Protein AF-A0A2G5VN26-F1 (afdb_monomer_lite)

Foldseek 3Di:
DAQADPVVVCCVVPPVVVVVDDDDGDHQLPDLACLVVPPQDAQEAEEECQGPPQRRHHLPVRHVVSCVVNVHHYDYHYPLCVQQPPDDDDDDDDPVRVPVVVVVCVVVVVDDDPVSVVSRVVSVVCSVVCFVVLLVVQVVVQVVLCPDPQWDDKAWLCDPPHSVVVSCVVVDVTTGSDIDTDRPDPVSVCVVPVPDD

Secondary structure (DSSP, 8-state):
---S-HHHHHIIIIIGGGGT-------TTT-S-HHHH--S--SEEEEESS-TTT-----HHHHHHHHHHHT-EEEEE-GGGGGSTT------SSHHHHHHHHHHHHHH--PPPHHHHHHHHHHHTTHHHHHHHHHHHHHHHHHHHHT-TT--EEE-TTSTTSTTHHHHHHH-SS--S--EEE-SSHHHHHHHHTT--

InterPro domains:
  IPR000277 Cys/Met metabolism, pyridoxal phosphate-dependent enzyme [PF01053] (2-74)
  IPR000277 Cys/Met metabolism, pyridoxal phosphate-dependent enzyme [PF01053] (89-197)
  IPR000277 Cys/Met metabolism, pyridoxal phosphate-dependent enzyme [PTHR11808] (89-197)
  IPR015421 Pyridoxal phosphate-dependent transferase, major domain [G3DSA:3.40.640.10] (1-126)
  IPR015422 Pyridoxal phosphate-dependent transferase, small domain [G3DSA:3.90.1150.10] (127-197)
  IPR015424 Pyridoxal phosphate-dependent transferase [SSF53383] (1-191)

pLDDT: mean 85.57, std 11.42, range [47.97, 97.12]

Radius of gyration: 18.91 Å; chains: 1; bounding box: 47×33×51 Å

Sequence (197 aa):
MSPIYSGTSSFINETLKRFGVEVTFVDVEKEKNFAEAVETEYQDIYFETIANPTMAVPDVLGTLKVAEKHKILTSSLSALTLILVFIVVVTVANYENWKRPKLQQLTTGSSLSPYDAALLTRGLKTLALRMKQLSENALEIAKFLESHLKVTCVYYPGLESHPQHKYAKEAMNKSSGMIVFEVGSAENAIKLVEPLK

Structure (mmCIF, N/CA/C/O backbone):
data_AF-A0A2G5VN26-F1
#
_entry.id   AF-A0A2G5VN26-F1
#
loop_
_atom_site.group_PDB
_atom_site.id
_atom_site.type_symbol
_atom_site.label_atom_id
_atom_site.label_alt_id
_atom_site.label_comp_id
_atom_site.label_asym_id
_atom_site.label_entity_id
_atom_site.label_seq_id
_atom_site.pdbx_PDB_ins_code
_atom_site.Cartn_x
_atom_site.Cartn_y
_atom_site.Cartn_z
_atom_site.occupancy
_atom_site.B_iso_or_equiv
_atom_site.auth_seq_id
_atom_site.auth_comp_id
_atom_site.auth_asym_id
_atom_site.auth_atom_id
_atom_site.pdbx_PDB_model_num
ATOM 1 N N . MET A 1 1 ? -12.269 8.777 -8.444 1.00 47.97 1 MET A N 1
ATOM 2 C CA . MET A 1 1 ? -10.879 9.209 -8.182 1.00 47.97 1 MET A CA 1
ATOM 3 C C . MET A 1 1 ? -10.101 7.932 -7.963 1.00 47.97 1 MET A C 1
ATOM 5 O O . MET A 1 1 ? -10.528 7.170 -7.109 1.00 47.97 1 MET A O 1
ATOM 9 N N . SER A 1 2 ? -9.082 7.629 -8.772 1.00 64.25 2 SER A N 1
ATOM 10 C CA . SER A 1 2 ? -8.374 6.354 -8.610 1.00 64.25 2 SER A CA 1
ATOM 11 C C . SER A 1 2 ? -7.651 6.315 -7.265 1.00 64.25 2 SER A C 1
ATOM 13 O O . SER A 1 2 ? -7.049 7.323 -6.877 1.00 64.25 2 SER A O 1
ATOM 15 N N . PRO A 1 3 ? -7.713 5.182 -6.554 1.00 70.62 3 PRO A N 1
ATOM 16 C CA . PRO A 1 3 ? -7.210 5.068 -5.197 1.00 70.62 3 PRO A CA 1
ATOM 17 C C . PRO A 1 3 ? -5.689 4.854 -5.229 1.00 70.62 3 PRO A C 1
ATOM 19 O O . PRO A 1 3 ? -5.190 3.740 -5.119 1.00 70.62 3 PRO A O 1
ATOM 22 N N . ILE A 1 4 ? -4.950 5.943 -5.445 1.00 81.12 4 ILE A N 1
ATOM 23 C CA . ILE A 1 4 ? -3.488 5.995 -5.342 1.00 81.12 4 ILE A CA 1
ATOM 24 C C . ILE A 1 4 ? -3.074 7.144 -4.422 1.00 81.12 4 ILE A C 1
ATOM 26 O O . ILE A 1 4 ? -3.796 8.134 -4.275 1.00 81.12 4 ILE A O 1
ATOM 30 N N . TYR A 1 5 ? -1.887 7.035 -3.840 1.00 83.12 5 TYR A N 1
ATOM 31 C CA . TYR A 1 5 ? -1.293 8.019 -2.955 1.00 83.12 5 TYR A CA 1
ATOM 32 C C . TYR A 1 5 ? -1.310 9.409 -3.591 1.00 83.12 5 TYR A C 1
ATOM 34 O O . TYR A 1 5 ? -0.938 9.596 -4.754 1.00 83.12 5 TYR A O 1
ATOM 42 N N . SER A 1 6 ? -1.715 10.406 -2.805 1.00 82.75 6 SER A N 1
ATOM 43 C CA . SER A 1 6 ? -1.906 11.780 -3.278 1.00 82.75 6 SER A CA 1
ATOM 44 C C . SER A 1 6 ? -0.648 12.356 -3.927 1.00 82.75 6 SER A C 1
ATOM 46 O O . SER A 1 6 ? -0.740 12.968 -4.987 1.00 82.75 6 SER A O 1
ATOM 48 N N . GLY A 1 7 ? 0.534 12.091 -3.361 1.00 85.38 7 GLY A N 1
ATOM 49 C CA . GLY A 1 7 ? 1.805 12.515 -3.951 1.00 85.38 7 GLY A CA 1
ATOM 50 C C . GLY A 1 7 ? 2.071 11.883 -5.321 1.00 85.38 7 GLY A C 1
ATOM 51 O O . GLY A 1 7 ? 2.559 12.562 -6.223 1.00 85.38 7 GLY A O 1
ATOM 52 N N . THR A 1 8 ? 1.689 10.617 -5.513 1.00 88.19 8 THR A N 1
ATOM 53 C CA . THR A 1 8 ? 1.786 9.940 -6.813 1.00 88.19 8 THR A CA 1
ATOM 54 C C . THR A 1 8 ? 0.792 10.537 -7.806 1.00 88.19 8 THR A C 1
ATOM 56 O O . THR A 1 8 ? 1.153 10.818 -8.948 1.00 88.19 8 THR A O 1
ATOM 59 N N . SER A 1 9 ? -0.442 10.799 -7.367 1.00 87.56 9 SER A N 1
ATOM 60 C CA . SER A 1 9 ? -1.467 11.445 -8.192 1.00 87.56 9 SER A CA 1
ATOM 61 C C . SER A 1 9 ? -1.040 12.841 -8.659 1.00 87.56 9 SER A C 1
ATOM 63 O O . SER A 1 9 ? -1.160 13.145 -9.847 1.00 87.56 9 SER A O 1
ATOM 65 N N . SER A 1 10 ? -0.477 13.668 -7.771 1.00 89.81 10 SER A N 1
ATOM 66 C CA . SER A 1 10 ? 0.086 14.977 -8.133 1.00 89.81 10 SER A CA 1
ATOM 67 C C . SER A 1 10 ? 1.263 14.844 -9.096 1.00 89.81 10 SER A C 1
ATOM 69 O O . SER A 1 10 ? 1.312 15.544 -10.103 1.00 89.81 10 SER A O 1
ATOM 71 N N . PHE A 1 11 ? 2.188 13.909 -8.859 1.00 90.44 11 PHE A N 1
ATOM 72 C CA . PHE A 1 11 ? 3.308 13.681 -9.775 1.00 90.44 11 PHE A CA 1
ATOM 73 C C . PHE A 1 11 ? 2.829 13.319 -11.191 1.00 90.44 11 PHE A C 1
ATOM 75 O O . PHE A 1 11 ? 3.282 13.913 -12.172 1.00 90.44 11 PHE A O 1
ATOM 82 N N . ILE A 1 12 ? 1.862 12.408 -11.298 1.00 90.50 12 ILE A N 1
ATOM 83 C CA . ILE A 1 12 ? 1.260 12.001 -12.571 1.00 90.50 12 ILE A CA 1
ATOM 84 C C . ILE A 1 12 ? 0.554 13.181 -13.251 1.00 90.50 12 ILE A C 1
ATOM 86 O O . ILE A 1 12 ? 0.802 13.473 -14.421 1.00 90.50 12 ILE A O 1
ATOM 90 N N . ASN A 1 13 ? -0.321 13.877 -12.526 1.00 88.62 13 ASN A N 1
ATOM 91 C CA . ASN A 1 13 ? -1.179 14.898 -13.117 1.00 88.62 13 ASN A CA 1
ATOM 92 C C . ASN A 1 13 ? -0.461 16.212 -13.417 1.00 88.62 13 ASN A C 1
ATOM 94 O O . ASN A 1 13 ? -0.877 16.924 -14.328 1.00 88.62 13 ASN A O 1
ATOM 98 N N . GLU A 1 14 ? 0.591 16.544 -12.674 1.00 90.00 14 GLU A N 1
ATOM 99 C CA . GLU A 1 14 ? 1.246 17.847 -12.771 1.00 90.00 14 GLU A CA 1
ATOM 100 C C . GLU A 1 14 ? 2.627 17.764 -13.412 1.00 90.00 14 GLU A C 1
ATOM 102 O O . GLU A 1 14 ? 2.999 18.674 -14.152 1.00 90.00 14 GLU A O 1
ATOM 107 N N . THR A 1 15 ? 3.392 16.700 -13.137 1.00 91.88 15 THR A N 1
ATOM 108 C CA . THR A 1 15 ? 4.769 16.560 -13.632 1.00 91.88 15 THR A CA 1
ATOM 109 C C . THR A 1 15 ? 4.810 15.762 -14.924 1.00 91.88 15 THR A C 1
ATOM 111 O O . THR A 1 15 ? 5.280 16.284 -15.931 1.00 91.88 15 THR A O 1
ATOM 114 N N . LEU A 1 16 ? 4.290 14.530 -14.938 1.00 91.38 16 LEU A N 1
ATOM 115 C CA . LEU A 1 16 ? 4.402 13.645 -16.106 1.00 91.38 16 LEU A CA 1
ATOM 116 C C . LEU A 1 16 ? 3.711 14.212 -17.354 1.00 91.38 16 LEU A C 1
ATOM 118 O O . LEU A 1 16 ? 4.273 14.138 -18.446 1.00 91.38 16 LEU A O 1
ATOM 122 N N . LYS A 1 17 ? 2.569 14.893 -17.192 1.00 89.50 17 LYS A N 1
ATOM 123 C CA . LYS A 1 17 ? 1.897 15.587 -18.306 1.00 89.50 17 LYS A CA 1
ATOM 124 C C . LYS A 1 17 ? 2.779 16.637 -18.991 1.00 89.50 17 LYS A C 1
ATOM 126 O O . LYS A 1 17 ? 2.683 16.811 -20.200 1.00 89.50 17 LYS A O 1
ATOM 131 N N . ARG A 1 18 ? 3.683 17.307 -18.261 1.00 92.81 18 ARG A N 1
ATOM 132 C CA . ARG A 1 18 ? 4.629 18.286 -18.846 1.00 92.81 18 ARG A CA 1
ATOM 133 C C . ARG A 1 18 ? 5.679 17.628 -19.738 1.00 92.81 18 ARG A C 1
ATOM 135 O O . ARG A 1 18 ? 6.249 18.299 -20.589 1.00 92.81 18 ARG A O 1
ATOM 142 N N . PHE A 1 19 ? 5.921 16.334 -19.546 1.00 92.00 19 PHE A N 1
ATOM 143 C CA . PHE A 1 19 ? 6.812 15.524 -20.372 1.00 92.00 19 PHE A CA 1
ATOM 144 C C . PHE A 1 19 ? 6.069 14.787 -21.498 1.00 92.00 19 PHE A C 1
ATOM 146 O O . PHE A 1 19 ? 6.666 13.944 -22.160 1.00 92.00 19 PHE A O 1
ATOM 153 N N . GLY A 1 20 ? 4.786 15.096 -21.728 1.00 91.38 20 GLY A N 1
ATOM 154 C CA . GLY A 1 20 ? 3.984 14.474 -22.784 1.00 91.38 20 GLY A CA 1
ATOM 155 C C . GLY A 1 20 ? 3.536 13.045 -22.471 1.00 91.38 20 GLY A C 1
ATOM 156 O O . GLY A 1 20 ? 3.194 12.309 -23.388 1.00 91.38 20 GLY A O 1
ATOM 157 N N . VAL A 1 21 ? 3.554 12.635 -21.198 1.00 90.94 21 VAL A N 1
ATOM 158 C CA . VAL A 1 21 ? 3.052 11.319 -20.785 1.00 90.94 21 VAL A CA 1
ATOM 159 C C . VAL A 1 21 ? 1.537 11.385 -20.622 1.00 90.94 21 VAL A C 1
ATOM 161 O O . VAL A 1 21 ? 1.022 12.137 -19.788 1.00 90.94 21 VAL A O 1
ATOM 164 N N . GLU A 1 22 ? 0.832 10.575 -21.404 1.00 88.75 22 GLU A N 1
ATOM 165 C CA . GLU A 1 22 ? -0.611 10.378 -21.287 1.00 88.75 22 GLU A CA 1
ATOM 166 C C . GLU A 1 22 ? -0.916 9.300 -20.246 1.00 88.75 22 GLU A C 1
ATOM 168 O O . GLU A 1 22 ? -0.248 8.268 -20.185 1.00 88.75 22 GLU A O 1
ATOM 173 N N . VAL A 1 23 ? -1.907 9.557 -19.390 1.00 87.25 23 VAL A N 1
ATOM 174 C CA . VAL A 1 23 ? -2.272 8.646 -18.302 1.00 87.25 23 VAL A CA 1
ATOM 175 C C . VAL A 1 23 ? -3.780 8.509 -18.214 1.00 87.25 23 VAL A C 1
ATOM 177 O O . VAL A 1 23 ? -4.499 9.502 -18.084 1.00 87.25 23 VAL A O 1
ATOM 180 N N . THR A 1 24 ? -4.227 7.258 -18.205 1.00 85.12 24 THR A N 1
ATOM 181 C CA . THR A 1 24 ? -5.616 6.869 -17.978 1.00 85.12 24 THR A CA 1
ATOM 182 C C . THR A 1 24 ? -5.755 6.313 -16.568 1.00 85.12 24 THR A C 1
ATOM 184 O O . THR A 1 24 ? -4.999 5.440 -16.145 1.00 85.12 24 THR A O 1
ATOM 187 N N . PHE A 1 25 ? -6.728 6.835 -15.828 1.00 84.56 25 PHE A N 1
ATOM 188 C CA . PHE A 1 25 ? -7.045 6.393 -14.476 1.00 84.56 25 PHE A CA 1
ATOM 189 C C . PHE A 1 25 ? -8.176 5.364 -14.518 1.00 84.56 25 PHE A C 1
ATOM 191 O O . PHE A 1 25 ? -9.257 5.667 -15.013 1.00 84.56 25 PHE A O 1
ATOM 198 N N . VAL A 1 26 ? -7.918 4.174 -13.975 1.00 79.75 26 VAL A N 1
ATOM 199 C CA . VAL A 1 26 ? -8.871 3.054 -13.881 1.00 79.75 26 VAL A CA 1
ATOM 200 C C . VAL A 1 26 ? -9.385 2.969 -12.442 1.00 79.75 26 VAL A C 1
ATOM 202 O O . VAL A 1 26 ? -8.605 3.093 -11.487 1.00 79.75 26 VAL A O 1
ATOM 205 N N . ASP A 1 27 ? -10.699 2.809 -12.269 1.00 77.00 27 ASP A N 1
ATOM 206 C CA . ASP A 1 27 ? -11.325 2.635 -10.954 1.00 77.00 27 ASP A CA 1
ATOM 207 C C . ASP A 1 27 ? -11.355 1.148 -10.568 1.00 77.00 27 ASP A C 1
ATOM 209 O O . ASP A 1 27 ? -12.240 0.387 -10.963 1.00 77.00 27 ASP A O 1
ATOM 213 N N . VAL A 1 28 ? -10.382 0.738 -9.754 1.00 72.25 28 VAL A N 1
ATOM 214 C CA . VAL A 1 28 ? -10.204 -0.656 -9.312 1.00 72.25 28 VAL A CA 1
ATOM 215 C C . VAL A 1 28 ? -11.312 -1.157 -8.375 1.00 72.25 28 VAL A C 1
ATOM 217 O O . VAL A 1 28 ? -11.367 -2.348 -8.074 1.00 72.25 28 VAL A O 1
ATOM 220 N N . GLU A 1 29 ? -12.186 -0.273 -7.882 1.00 69.44 29 GLU A N 1
ATOM 221 C CA . GLU A 1 29 ? -13.340 -0.659 -7.062 1.00 69.44 29 GLU A CA 1
ATOM 222 C C . GLU A 1 29 ? -14.550 -1.062 -7.914 1.00 69.44 29 GLU A C 1
ATOM 224 O O . GLU A 1 29 ? -15.409 -1.811 -7.447 1.00 69.44 29 GLU A O 1
ATOM 229 N N . LYS A 1 30 ? -14.618 -0.596 -9.167 1.00 65.94 30 LYS A N 1
ATOM 230 C CA . LYS A 1 30 ? -15.778 -0.777 -10.056 1.00 65.94 30 LYS A CA 1
ATOM 231 C C . LYS A 1 30 ? -15.478 -1.629 -11.277 1.00 65.94 30 LYS A C 1
ATOM 233 O O . LYS A 1 30 ? -16.357 -2.349 -11.750 1.00 65.94 30 LYS A O 1
ATOM 238 N N . GLU A 1 31 ? -14.265 -1.541 -11.799 1.00 59.50 31 GLU A N 1
ATOM 239 C CA . GLU A 1 31 ? -13.882 -2.211 -13.033 1.00 59.50 31 GLU A CA 1
ATOM 240 C C . GLU A 1 31 ? -13.344 -3.605 -12.713 1.00 59.50 31 GLU A C 1
ATOM 242 O O . GLU A 1 31 ? -12.420 -3.783 -11.919 1.00 59.50 31 GLU A O 1
ATOM 247 N N . LYS A 1 32 ? -13.962 -4.629 -13.315 1.00 54.88 32 LYS A N 1
ATOM 248 C CA . LYS A 1 32 ? -13.662 -6.036 -13.022 1.00 54.88 32 LYS A CA 1
ATOM 249 C C . LYS A 1 32 ? -12.248 -6.448 -13.415 1.00 54.88 32 LYS A C 1
ATOM 251 O O . LYS A 1 32 ? -11.834 -7.512 -12.966 1.00 54.88 32 LYS A O 1
ATOM 256 N N . ASN A 1 33 ? -11.535 -5.665 -14.229 1.00 56.56 33 ASN A N 1
ATOM 257 C CA . ASN A 1 33 ? -10.127 -5.884 -14.529 1.00 56.56 33 ASN A CA 1
ATOM 258 C C . ASN A 1 33 ? -9.505 -4.730 -15.328 1.00 56.56 33 ASN A C 1
ATOM 260 O O . ASN A 1 33 ? -10.098 -4.252 -16.290 1.00 56.56 33 ASN A O 1
ATOM 264 N N . PHE A 1 34 ? -8.233 -4.418 -15.049 1.00 60.47 34 PHE A N 1
ATOM 265 C CA . PHE A 1 34 ? -7.377 -3.631 -15.953 1.00 60.47 34 PHE A CA 1
ATOM 266 C C . PHE A 1 34 ? -7.307 -4.242 -17.368 1.00 60.47 34 PHE A C 1
ATOM 268 O O . PHE A 1 34 ? -7.046 -3.531 -18.327 1.00 60.47 34 PHE A O 1
ATOM 275 N N . ALA A 1 35 ? -7.575 -5.547 -17.513 1.00 56.81 35 ALA A N 1
ATOM 276 C CA . ALA A 1 35 ? -7.633 -6.266 -18.790 1.00 56.81 35 ALA A CA 1
ATOM 277 C C . ALA A 1 35 ? -8.515 -5.608 -19.858 1.00 56.81 35 ALA A C 1
ATOM 279 O O . ALA A 1 35 ? -8.174 -5.679 -21.032 1.00 56.81 35 ALA A O 1
ATOM 280 N N . GLU A 1 36 ? -9.644 -5.022 -19.452 1.00 58.69 36 GLU A N 1
ATOM 281 C CA . GLU A 1 36 ? -10.598 -4.383 -20.366 1.00 58.69 36 GLU A CA 1
ATOM 282 C C . GLU A 1 36 ? -10.178 -2.946 -20.700 1.00 58.69 36 GLU A C 1
ATOM 284 O O . GLU A 1 36 ? -10.424 -2.478 -21.804 1.00 58.69 36 GLU A O 1
ATOM 289 N N . ALA A 1 37 ? -9.485 -2.268 -19.777 1.00 59.81 37 ALA A N 1
ATOM 290 C CA . ALA A 1 37 ? -8.939 -0.930 -19.998 1.00 59.81 37 ALA A CA 1
ATOM 291 C C . ALA A 1 37 ? -7.655 -0.942 -20.848 1.00 59.81 37 ALA A C 1
ATOM 293 O O . ALA A 1 37 ? -7.340 0.044 -21.510 1.00 59.81 37 ALA A O 1
ATOM 294 N N . VAL A 1 38 ? -6.899 -2.045 -20.830 1.00 60.69 38 VAL A N 1
ATOM 295 C CA . VAL A 1 38 ? -5.634 -2.215 -21.560 1.00 60.69 38 VAL A CA 1
ATOM 296 C C . VAL A 1 38 ? -5.920 -2.663 -22.998 1.00 60.69 38 VAL A C 1
ATOM 298 O O . VAL A 1 38 ? -5.563 -3.757 -23.435 1.00 60.69 38 VAL A O 1
ATOM 301 N N . GLU A 1 39 ? -6.558 -1.797 -23.779 1.00 55.56 39 GLU A N 1
ATOM 302 C CA . GLU A 1 39 ? -6.567 -1.932 -25.235 1.00 55.56 39 GLU A CA 1
ATOM 303 C C . GLU A 1 39 ? -5.196 -1.500 -25.788 1.00 55.56 39 GLU A C 1
ATOM 305 O O . GLU A 1 39 ? -4.981 -0.364 -26.177 1.00 55.56 39 GLU A O 1
ATOM 310 N N . THR A 1 40 ? -4.228 -2.423 -25.768 1.00 57.47 40 THR A N 1
ATOM 311 C CA . THR A 1 40 ? -3.026 -2.522 -26.638 1.00 57.47 40 THR A CA 1
ATOM 312 C C . THR A 1 40 ? -2.031 -1.353 -26.810 1.00 57.47 40 THR A C 1
ATOM 314 O O . THR A 1 40 ? -0.973 -1.600 -27.387 1.00 57.47 40 THR A O 1
ATOM 317 N N . GLU A 1 41 ? -2.270 -0.143 -26.301 1.00 71.44 41 GLU A N 1
ATOM 318 C CA . GLU A 1 41 ? -1.400 1.028 -26.548 1.00 71.44 41 GLU A CA 1
ATOM 319 C C . GLU A 1 41 ? -0.560 1.473 -25.335 1.00 71.44 41 GLU A C 1
ATOM 321 O O . GLU A 1 41 ? 0.373 2.267 -25.476 1.00 71.44 41 GLU A O 1
ATOM 326 N N . TYR A 1 42 ? -0.826 0.940 -24.139 1.00 82.38 42 TYR A N 1
ATOM 327 C CA . TYR A 1 42 ? -0.089 1.318 -22.929 1.00 82.38 42 TYR A CA 1
ATOM 328 C C . TYR A 1 42 ? 1.302 0.682 -22.864 1.00 82.38 42 TYR A C 1
ATOM 330 O O . TYR A 1 42 ? 1.469 -0.513 -23.099 1.00 82.38 42 TYR A O 1
ATOM 338 N N . GLN A 1 43 ? 2.299 1.479 -22.473 1.00 84.12 43 GLN A N 1
ATOM 339 C CA . GLN A 1 43 ? 3.670 1.006 -22.238 1.00 84.12 43 GLN A CA 1
ATOM 340 C C . GLN A 1 43 ? 3.895 0.545 -20.794 1.00 84.12 43 GLN A C 1
ATOM 342 O O . GLN A 1 43 ? 4.625 -0.425 -20.571 1.00 84.12 43 GLN A O 1
ATOM 347 N N . ASP A 1 44 ? 3.218 1.196 -19.842 1.00 88.38 44 ASP A N 1
ATOM 348 C CA . ASP A 1 44 ? 3.392 0.988 -18.407 1.00 88.38 44 ASP A CA 1
ATOM 349 C C . ASP A 1 44 ? 2.037 0.864 -17.686 1.00 88.38 44 ASP A C 1
ATOM 351 O O . ASP A 1 44 ? 1.077 1.567 -18.005 1.00 88.38 44 ASP A O 1
ATOM 355 N N . ILE A 1 45 ? 1.981 0.008 -16.663 1.00 88.44 45 ILE A N 1
ATOM 356 C CA . ILE A 1 45 ? 0.881 -0.092 -15.694 1.00 88.44 45 ILE A CA 1
ATOM 357 C C . ILE A 1 45 ? 1.424 0.217 -14.298 1.00 88.44 45 ILE A C 1
ATOM 359 O O . ILE A 1 45 ? 2.452 -0.326 -13.884 1.00 88.44 45 ILE A O 1
ATOM 363 N N . TYR A 1 46 ? 0.696 1.050 -13.551 1.00 89.06 46 TYR A N 1
ATOM 364 C CA . TYR A 1 46 ? 0.978 1.363 -12.153 1.00 89.06 46 TYR A CA 1
ATOM 365 C C . TYR A 1 46 ? -0.253 1.143 -11.269 1.00 89.06 46 TYR A C 1
ATOM 367 O O . TYR A 1 46 ? -1.343 1.602 -11.606 1.00 89.06 46 TYR A O 1
ATOM 375 N N . PHE A 1 47 ? -0.078 0.491 -10.117 1.00 86.81 47 PHE A N 1
ATOM 376 C CA . PHE A 1 47 ? -1.134 0.341 -9.108 1.00 86.81 47 PHE A CA 1
ATOM 377 C C . PHE A 1 47 ? -0.583 0.268 -7.678 1.00 86.81 47 PHE A C 1
ATOM 379 O O . PHE A 1 47 ? 0.591 -0.034 -7.457 1.00 86.81 47 PHE A O 1
ATOM 386 N N . GLU A 1 48 ? -1.446 0.490 -6.685 1.00 86.12 48 GLU A N 1
ATOM 387 C CA . GLU A 1 48 ? -1.146 0.202 -5.278 1.00 86.12 48 GLU A CA 1
ATOM 388 C C . GLU A 1 48 ? -1.747 -1.141 -4.870 1.00 86.12 48 GLU A C 1
ATOM 390 O O . GLU A 1 48 ? -2.892 -1.438 -5.199 1.00 86.12 48 GLU A O 1
ATOM 395 N N . THR A 1 49 ? -0.986 -1.977 -4.157 1.00 83.81 49 THR A N 1
ATOM 396 C CA . THR A 1 49 ? -1.484 -3.291 -3.702 1.00 83.81 49 THR A CA 1
ATOM 397 C C . THR A 1 49 ? -2.569 -3.150 -2.632 1.00 83.81 49 THR A C 1
ATOM 399 O O . THR A 1 49 ? -3.474 -3.973 -2.554 1.00 83.81 49 THR A O 1
ATOM 402 N N . ILE A 1 50 ? -2.456 -2.115 -1.798 1.00 85.88 50 ILE A N 1
ATOM 403 C CA . ILE A 1 50 ? -3.480 -1.673 -0.851 1.00 85.88 50 ILE A CA 1
ATOM 404 C C . ILE A 1 50 ? -3.445 -0.152 -0.897 1.00 85.88 50 ILE A C 1
ATOM 406 O O . ILE A 1 50 ? -2.442 0.439 -0.491 1.00 85.88 50 ILE A O 1
ATOM 410 N N . ALA A 1 51 ? -4.511 0.458 -1.399 1.00 83.69 51 ALA A N 1
ATOM 411 C CA . ALA A 1 51 ? -4.593 1.904 -1.499 1.00 83.69 51 ALA A CA 1
ATOM 412 C C . ALA A 1 51 ? -4.798 2.566 -0.132 1.00 83.69 51 ALA A C 1
ATOM 414 O O . ALA A 1 51 ? -5.554 2.074 0.703 1.00 83.69 51 ALA A O 1
ATOM 415 N N . ASN A 1 52 ? -4.184 3.726 0.083 1.00 82.00 52 ASN A N 1
ATOM 416 C CA . ASN A 1 52 ? -4.423 4.553 1.268 1.00 82.00 52 ASN A CA 1
ATOM 417 C C . ASN A 1 52 ? -5.175 5.839 0.868 1.00 82.00 52 ASN A C 1
ATOM 419 O O . ASN A 1 52 ? -4.684 6.548 -0.014 1.00 82.00 52 ASN A O 1
ATOM 423 N N . PRO A 1 53 ? -6.322 6.189 1.489 1.00 83.00 53 PRO A N 1
ATOM 424 C CA . PRO A 1 53 ? -6.962 5.553 2.652 1.00 83.00 53 PRO A CA 1
ATOM 425 C C . PRO A 1 53 ? -8.092 4.569 2.324 1.00 83.00 53 PRO A C 1
ATOM 427 O O . PRO A 1 53 ? -8.667 4.001 3.242 1.00 83.00 53 PRO A O 1
ATOM 430 N N . THR A 1 54 ? -8.460 4.362 1.058 1.00 84.94 54 THR A N 1
ATOM 431 C CA . THR A 1 54 ? -9.670 3.578 0.729 1.00 84.94 54 THR A CA 1
ATOM 432 C C . THR A 1 54 ? -9.526 2.076 0.979 1.00 84.94 54 THR A C 1
ATOM 434 O O . THR A 1 54 ? -10.520 1.361 0.994 1.00 84.94 54 THR A O 1
ATOM 437 N N . MET A 1 55 ? -8.300 1.583 1.180 1.00 87.62 55 MET A N 1
ATOM 438 C CA . MET A 1 55 ? -7.967 0.164 1.353 1.00 87.62 55 MET A CA 1
ATOM 439 C C . MET A 1 55 ? -8.329 -0.717 0.151 1.00 87.62 55 MET A C 1
ATOM 441 O O . MET A 1 55 ? -8.292 -1.943 0.255 1.00 87.62 55 MET A O 1
ATOM 445 N N . ALA A 1 56 ? -8.604 -0.109 -1.007 1.00 87.31 56 ALA A N 1
ATOM 446 C CA . ALA A 1 56 ? -8.892 -0.824 -2.240 1.00 87.31 56 ALA A CA 1
ATOM 447 C C . ALA A 1 56 ? -7.739 -1.763 -2.623 1.00 87.31 56 ALA A C 1
ATOM 449 O O . ALA A 1 56 ? -6.562 -1.393 -2.553 1.00 87.31 56 ALA A O 1
ATOM 450 N N . VAL A 1 57 ? -8.097 -2.976 -3.051 1.00 87.12 57 VAL A N 1
ATOM 451 C CA . VAL A 1 57 ? -7.152 -4.007 -3.495 1.00 87.12 57 VAL A CA 1
ATOM 452 C C . VAL A 1 57 ? -7.484 -4.400 -4.936 1.00 87.12 57 VAL A C 1
ATOM 454 O O . VAL A 1 57 ? -8.542 -4.995 -5.158 1.00 87.12 57 VAL A O 1
ATOM 457 N N . PRO A 1 58 ? -6.622 -4.085 -5.919 1.00 86.25 58 PRO A N 1
ATOM 458 C CA . PRO A 1 58 ? -6.848 -4.474 -7.309 1.00 86.25 58 PRO A CA 1
ATOM 459 C C . PRO A 1 58 ? -6.647 -5.983 -7.526 1.00 86.25 58 PRO A C 1
ATOM 461 O O . PRO A 1 58 ? -5.954 -6.647 -6.751 1.00 86.25 58 PRO A O 1
ATOM 464 N N . ASP A 1 59 ? -7.185 -6.521 -8.628 1.00 85.69 59 ASP A N 1
ATOM 465 C CA . ASP A 1 59 ? -6.849 -7.870 -9.108 1.00 85.69 59 ASP A CA 1
ATOM 466 C C . ASP A 1 59 ? -5.399 -7.896 -9.628 1.00 85.69 59 ASP A C 1
ATOM 468 O O . ASP A 1 59 ? -5.124 -7.705 -10.816 1.00 85.69 59 ASP A O 1
ATOM 472 N N . VAL A 1 60 ? -4.447 -8.099 -8.715 1.00 85.50 60 VAL A N 1
ATOM 473 C CA . VAL A 1 60 ? -3.009 -8.125 -9.021 1.00 85.50 60 VAL A CA 1
ATOM 474 C C . VAL A 1 60 ? -2.680 -9.232 -10.021 1.00 85.50 60 VAL A C 1
ATOM 476 O O . VAL A 1 60 ? -1.950 -8.999 -10.983 1.00 85.50 60 VAL A O 1
ATOM 479 N N . LEU A 1 61 ? -3.215 -10.438 -9.820 1.00 86.25 61 LEU A N 1
ATOM 480 C CA . LEU A 1 61 ? -2.881 -11.592 -10.656 1.00 86.25 61 LEU A CA 1
ATOM 481 C C . LEU A 1 61 ? -3.498 -11.473 -12.053 1.00 86.25 61 LEU A C 1
ATOM 483 O O . LEU A 1 61 ? -2.834 -11.800 -13.038 1.00 86.25 61 LEU A O 1
ATOM 487 N N . GLY A 1 62 ? -4.738 -10.991 -12.156 1.00 84.81 62 GLY A N 1
ATOM 488 C CA . GLY A 1 62 ? -5.378 -10.655 -13.427 1.00 84.81 62 GLY A CA 1
ATOM 489 C C . GLY A 1 62 ? -4.599 -9.581 -14.183 1.00 84.81 62 GLY A C 1
ATOM 490 O O . GLY A 1 62 ? -4.283 -9.763 -15.360 1.00 84.81 62 GLY A O 1
ATOM 491 N N . THR A 1 63 ? -4.186 -8.522 -13.482 1.00 84.06 63 THR A N 1
ATOM 492 C CA . THR A 1 63 ? -3.376 -7.432 -14.049 1.00 84.06 63 THR A CA 1
ATOM 493 C C . THR A 1 63 ? -2.039 -7.941 -14.593 1.00 84.06 63 THR A C 1
ATOM 495 O O . THR A 1 63 ? -1.683 -7.632 -15.729 1.00 84.06 63 THR A O 1
ATOM 498 N N . LEU A 1 64 ? -1.320 -8.779 -13.839 1.00 86.12 64 LEU A N 1
ATOM 499 C CA . LEU A 1 64 ? -0.039 -9.342 -14.283 1.00 86.1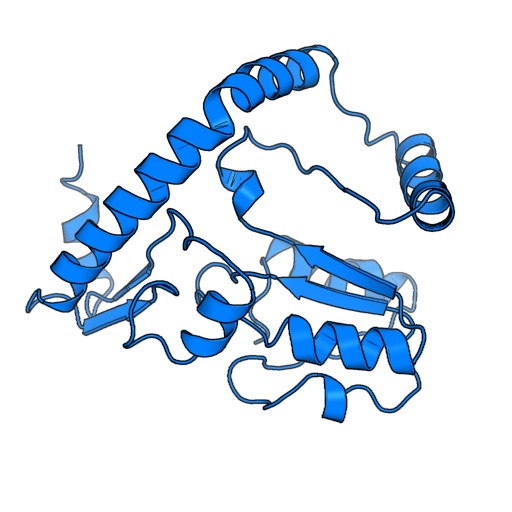2 64 LEU A CA 1
ATOM 500 C C . LEU A 1 64 ? -0.186 -10.244 -15.517 1.00 86.12 64 LEU A C 1
ATOM 502 O O . LEU A 1 64 ? 0.641 -10.162 -16.421 1.00 86.12 64 LEU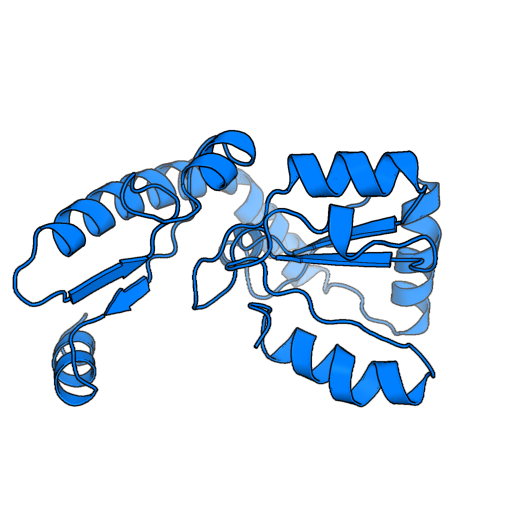 A O 1
ATOM 506 N N . LYS A 1 65 ? -1.251 -11.055 -15.603 1.00 86.19 65 LYS A N 1
ATOM 507 C CA . LYS A 1 65 ? -1.523 -11.898 -16.786 1.00 86.19 65 LYS A CA 1
ATOM 508 C C . LYS A 1 65 ? -1.736 -11.066 -18.050 1.00 86.19 65 LYS A C 1
ATOM 510 O O . LYS A 1 65 ? -1.264 -11.433 -19.125 1.00 86.19 65 LYS A O 1
ATOM 515 N N . VAL A 1 66 ? -2.452 -9.949 -17.932 1.00 82.31 66 VAL A N 1
ATOM 516 C CA . VAL A 1 66 ? -2.675 -9.013 -19.044 1.00 82.31 66 VAL A CA 1
ATOM 517 C C . VAL A 1 66 ? -1.366 -8.346 -19.436 1.00 82.31 66 VAL A C 1
ATOM 519 O O . VAL A 1 66 ? -1.004 -8.346 -20.611 1.00 82.31 66 VAL A O 1
ATOM 522 N N . ALA A 1 67 ? -0.635 -7.820 -18.454 1.00 85.38 67 ALA A N 1
ATOM 523 C CA . ALA A 1 67 ? 0.632 -7.155 -18.698 1.00 85.38 67 ALA A CA 1
ATOM 524 C C . ALA A 1 67 ? 1.643 -8.086 -19.379 1.00 85.38 67 ALA A C 1
ATOM 526 O O . ALA A 1 67 ? 2.303 -7.679 -20.330 1.00 85.38 67 ALA A O 1
ATOM 527 N N . GLU A 1 68 ? 1.712 -9.355 -18.968 1.00 87.12 68 GLU A N 1
ATOM 528 C CA . GLU A 1 68 ? 2.558 -10.366 -19.604 1.00 87.12 68 GLU A CA 1
ATOM 529 C C . GLU A 1 68 ? 2.142 -10.623 -21.058 1.00 87.12 68 GLU A C 1
ATOM 531 O O . GLU A 1 68 ? 2.982 -10.564 -21.960 1.00 87.12 68 GLU A O 1
ATOM 536 N N . LYS A 1 69 ? 0.842 -10.834 -21.308 1.00 85.62 69 LYS A N 1
ATOM 537 C CA . LYS A 1 69 ? 0.297 -11.056 -22.658 1.00 85.62 69 LYS A CA 1
ATOM 538 C C . LYS A 1 69 ? 0.646 -9.913 -23.617 1.00 85.62 69 LYS A C 1
ATOM 540 O O . LYS A 1 69 ? 0.942 -10.165 -24.784 1.00 85.62 69 LYS A O 1
ATOM 545 N N . HIS 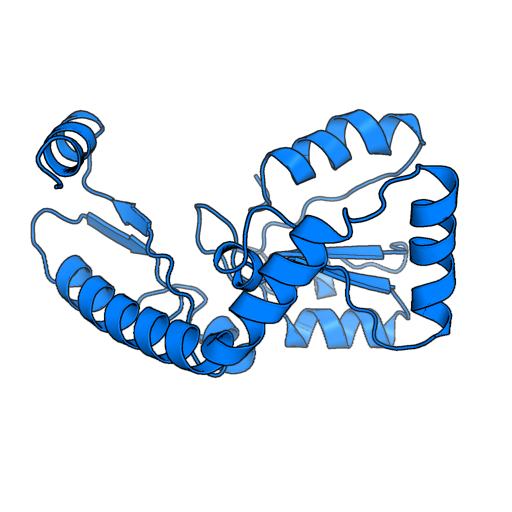A 1 70 ? 0.619 -8.677 -23.126 1.00 85.00 70 HIS A N 1
ATOM 546 C CA . HIS A 1 70 ? 0.854 -7.470 -23.920 1.00 85.00 70 HIS A CA 1
ATOM 547 C C . HIS A 1 70 ? 2.282 -6.910 -23.795 1.00 85.00 70 HIS A C 1
ATOM 549 O O . HIS A 1 70 ? 2.598 -5.916 -24.440 1.00 85.00 70 HIS A O 1
ATOM 555 N N . LYS A 1 71 ? 3.166 -7.569 -23.028 1.00 87.06 71 LYS A N 1
ATOM 556 C CA . LYS A 1 71 ? 4.553 -7.142 -22.755 1.00 87.06 71 LYS A CA 1
ATOM 557 C C . LYS A 1 71 ? 4.660 -5.725 -22.171 1.00 87.06 71 LYS A C 1
ATOM 559 O O . LYS A 1 71 ? 5.573 -4.976 -22.511 1.00 87.06 71 LYS A O 1
ATOM 564 N N . ILE A 1 72 ? 3.737 -5.384 -21.281 1.00 87.94 72 ILE A N 1
ATOM 565 C CA . ILE A 1 72 ? 3.641 -4.082 -20.619 1.00 87.94 72 ILE A CA 1
ATOM 566 C C . ILE A 1 72 ? 4.458 -4.112 -19.330 1.00 87.94 72 ILE A C 1
ATOM 568 O O . ILE A 1 72 ? 4.373 -5.062 -18.544 1.00 87.94 72 ILE A O 1
ATOM 572 N N . LEU A 1 73 ? 5.250 -3.069 -19.084 1.00 88.56 73 LEU A N 1
ATOM 573 C CA . LEU A 1 73 ? 5.989 -2.956 -17.833 1.00 88.56 73 LEU A CA 1
ATOM 574 C C . LEU A 1 73 ? 5.005 -2.671 -16.696 1.00 88.56 73 LEU A C 1
ATOM 576 O O . LEU A 1 73 ? 4.208 -1.743 -16.751 1.00 88.56 73 LEU A O 1
ATOM 580 N N . THR A 1 74 ? 5.063 -3.473 -15.638 1.00 88.88 74 THR A N 1
ATOM 581 C CA . THR A 1 74 ? 4.183 -3.304 -14.478 1.00 88.88 74 THR A CA 1
ATOM 582 C C . THR A 1 74 ? 4.988 -2.869 -13.269 1.00 88.88 74 THR A C 1
ATOM 584 O O . THR A 1 74 ? 5.988 -3.497 -12.920 1.00 88.88 74 THR A O 1
ATOM 587 N N . SER A 1 75 ? 4.526 -1.808 -12.616 1.00 90.12 75 SER A N 1
ATOM 588 C CA . SER A 1 75 ? 5.065 -1.300 -11.359 1.00 90.12 75 SER A CA 1
ATOM 589 C C . SER A 1 75 ? 3.964 -1.282 -10.306 1.00 90.12 75 SER A C 1
ATOM 591 O O . SER A 1 75 ? 2.848 -0.852 -10.574 1.00 90.12 75 SER A O 1
ATOM 593 N N . SER A 1 76 ? 4.272 -1.716 -9.089 1.00 87.00 76 SER A N 1
ATOM 594 C CA . SER A 1 76 ? 3.315 -1.679 -7.983 1.00 87.00 76 SER A CA 1
ATOM 595 C C . SER A 1 76 ? 3.913 -1.002 -6.764 1.00 87.00 76 SER A C 1
ATOM 597 O O . SER A 1 76 ? 5.063 -1.276 -6.413 1.00 87.00 76 SER A O 1
ATOM 599 N N . LEU A 1 77 ? 3.125 -0.186 -6.072 1.00 83.88 77 LEU A N 1
ATOM 600 C CA . LEU A 1 77 ? 3.483 0.320 -4.754 1.00 83.88 77 LEU A CA 1
ATOM 601 C C . LEU A 1 77 ? 2.809 -0.532 -3.674 1.00 83.88 77 LEU A C 1
ATOM 603 O O . LEU A 1 77 ? 1.587 -0.652 -3.618 1.00 83.88 77 LEU A O 1
ATOM 607 N N . SER A 1 78 ? 3.616 -1.122 -2.794 1.00 75.12 78 SER A N 1
ATOM 608 C CA . SER A 1 78 ? 3.119 -1.872 -1.642 1.00 75.12 78 SER A CA 1
ATOM 609 C C . SER A 1 78 ? 3.296 -1.067 -0.356 1.00 75.12 78 SER A C 1
ATOM 611 O O . SER A 1 78 ? 4.403 -0.615 -0.058 1.00 75.12 78 SER A O 1
ATOM 613 N N . ALA A 1 79 ? 2.247 -0.981 0.462 1.00 60.97 79 ALA A N 1
ATOM 614 C CA . ALA A 1 79 ? 2.279 -0.326 1.773 1.00 60.97 79 ALA A CA 1
ATOM 615 C C . ALA A 1 79 ? 3.147 -1.054 2.825 1.00 60.97 79 ALA A C 1
ATOM 617 O O . ALA A 1 79 ? 3.318 -0.544 3.932 1.00 60.97 79 ALA A O 1
ATOM 618 N N . LEU A 1 80 ? 3.748 -2.210 2.497 1.00 54.06 80 LEU A N 1
ATOM 619 C CA . LEU A 1 80 ? 4.707 -2.905 3.373 1.00 54.06 80 LEU A CA 1
ATOM 620 C C . LEU A 1 80 ? 5.869 -1.984 3.804 1.00 54.06 80 LEU A C 1
ATOM 622 O O . LEU A 1 80 ? 6.457 -2.162 4.870 1.00 54.06 80 LEU A O 1
ATOM 626 N N . THR A 1 81 ? 6.163 -0.970 2.990 1.00 48.19 81 THR A N 1
ATOM 627 C CA . THR A 1 81 ? 7.239 0.003 3.188 1.00 48.19 81 THR A CA 1
ATOM 628 C C . THR A 1 81 ? 6.965 1.002 4.323 1.00 48.19 81 THR A C 1
ATOM 630 O O . THR A 1 81 ? 7.914 1.535 4.887 1.00 48.19 81 THR A O 1
ATOM 633 N N . LEU A 1 82 ? 5.709 1.207 4.756 1.00 48.91 82 LEU A N 1
ATOM 634 C CA . LEU A 1 82 ? 5.381 2.137 5.859 1.00 48.91 82 LEU A CA 1
ATOM 635 C C . LEU A 1 82 ? 5.985 1.725 7.212 1.00 48.91 82 LEU A C 1
ATOM 637 O O . LEU A 1 82 ? 6.111 2.539 8.121 1.00 48.91 82 LEU A O 1
ATOM 641 N N . ILE A 1 83 ? 6.395 0.464 7.343 1.00 51.81 83 ILE A N 1
ATOM 642 C CA . ILE A 1 83 ? 6.928 -0.118 8.582 1.00 51.81 83 ILE A CA 1
ATOM 643 C C . ILE A 1 83 ? 8.470 -0.018 8.646 1.00 51.81 83 ILE A C 1
ATOM 645 O O . ILE A 1 83 ? 9.099 -0.409 9.639 1.00 51.81 83 ILE A O 1
ATOM 649 N N . LEU A 1 84 ? 9.093 0.538 7.601 1.00 49.19 84 LEU A N 1
ATOM 650 C CA . LEU A 1 84 ? 10.525 0.793 7.489 1.00 49.19 84 LEU A CA 1
ATOM 651 C C . LEU A 1 84 ? 10.740 2.271 7.131 1.00 49.19 84 LEU A C 1
ATOM 653 O O . LEU A 1 84 ? 10.870 2.600 5.965 1.00 49.19 84 LEU A O 1
ATOM 657 N N . VAL A 1 85 ? 10.758 3.140 8.150 1.00 52.00 85 VAL A N 1
ATOM 658 C CA . VAL A 1 85 ? 11.453 4.449 8.176 1.00 52.00 85 VAL A CA 1
ATOM 659 C C . VAL A 1 85 ? 11.443 5.206 6.838 1.00 52.00 85 VAL A C 1
ATOM 661 O O . VAL A 1 85 ? 12.338 4.935 6.067 1.00 52.00 85 VAL A O 1
ATOM 664 N N . PHE A 1 86 ? 10.503 6.136 6.580 1.00 63.25 86 PHE A N 1
ATOM 665 C CA . PHE A 1 86 ? 10.475 7.186 5.516 1.00 63.25 86 PHE A CA 1
ATOM 666 C C . PHE A 1 86 ? 11.319 7.004 4.217 1.00 63.25 86 PHE A C 1
ATOM 668 O O . PHE A 1 86 ? 11.746 7.982 3.607 1.00 63.25 86 PHE A O 1
ATOM 675 N N . ILE A 1 87 ? 11.562 5.778 3.763 1.00 74.12 87 ILE A N 1
ATOM 676 C CA . ILE A 1 87 ? 12.492 5.427 2.689 1.00 74.12 87 ILE A CA 1
ATOM 677 C C . ILE A 1 87 ? 11.710 4.570 1.711 1.00 74.12 87 ILE A C 1
ATOM 679 O O . ILE A 1 87 ? 11.121 3.555 2.078 1.00 74.12 87 ILE A O 1
ATOM 683 N N . VAL A 1 88 ? 11.736 4.963 0.444 1.00 76.88 88 VAL A N 1
ATOM 684 C CA . VAL A 1 88 ? 11.152 4.174 -0.637 1.00 76.88 88 VAL A CA 1
ATOM 685 C C . VAL A 1 88 ? 12.232 3.278 -1.231 1.00 76.88 88 VAL A C 1
ATOM 687 O O . VAL A 1 88 ? 13.303 3.746 -1.616 1.00 76.88 88 VAL A O 1
ATOM 690 N N . VAL A 1 89 ? 11.942 1.980 -1.312 1.00 84.00 89 VAL A N 1
ATOM 691 C CA . VAL A 1 89 ? 12.804 0.985 -1.956 1.00 84.00 89 VAL A CA 1
ATOM 692 C C . VAL A 1 89 ? 12.135 0.525 -3.243 1.00 84.00 89 VAL A C 1
ATOM 694 O O . VAL A 1 89 ? 10.974 0.121 -3.232 1.00 84.00 89 VAL A O 1
ATOM 697 N N . VAL A 1 90 ? 12.884 0.550 -4.343 1.00 88.50 90 VAL A N 1
ATOM 698 C CA . VAL A 1 90 ? 12.456 -0.025 -5.622 1.00 88.50 90 VAL A CA 1
ATOM 699 C C . VAL A 1 90 ? 13.129 -1.382 -5.785 1.00 88.50 90 VAL A C 1
ATOM 701 O O . VAL A 1 90 ? 14.355 -1.484 -5.727 1.00 88.50 90 VAL A O 1
ATOM 704 N N . THR A 1 91 ? 12.327 -2.424 -5.990 1.00 89.81 91 THR A N 1
ATOM 705 C CA . THR A 1 91 ? 12.810 -3.761 -6.359 1.00 89.81 91 THR A CA 1
ATOM 706 C C . THR A 1 91 ? 12.407 -4.058 -7.797 1.00 89.81 91 THR A C 1
ATOM 708 O O . THR A 1 91 ? 11.393 -3.559 -8.280 1.00 89.81 91 THR A O 1
ATOM 711 N N . VAL A 1 92 ? 13.232 -4.825 -8.506 1.00 92.00 92 VAL A N 1
ATOM 712 C CA . VAL A 1 92 ? 13.039 -5.131 -9.927 1.00 92.00 92 VAL A CA 1
ATOM 713 C C . VAL A 1 92 ? 13.238 -6.620 -10.166 1.00 92.00 92 VAL A C 1
ATOM 715 O O . VAL A 1 92 ? 14.080 -7.248 -9.527 1.00 92.00 92 VAL A O 1
ATOM 718 N N . ALA A 1 93 ? 12.463 -7.181 -11.094 1.00 90.06 93 ALA A N 1
ATOM 719 C CA . ALA A 1 93 ? 12.453 -8.619 -11.358 1.00 90.06 93 ALA A CA 1
ATOM 720 C C . ALA A 1 93 ? 13.720 -9.130 -12.068 1.00 90.06 93 ALA A C 1
ATOM 722 O O . ALA A 1 93 ? 14.072 -10.298 -11.937 1.00 90.06 93 ALA A O 1
ATOM 723 N N . ASN A 1 94 ? 14.397 -8.282 -12.847 1.00 91.56 94 ASN A N 1
ATOM 724 C CA . ASN A 1 94 ? 15.566 -8.671 -13.631 1.00 91.56 94 ASN A CA 1
ATOM 725 C C . ASN A 1 94 ? 16.529 -7.492 -13.844 1.00 91.56 94 ASN A C 1
ATOM 727 O O . ASN A 1 94 ? 16.204 -6.332 -13.578 1.00 91.56 94 ASN A O 1
ATOM 731 N N . TYR A 1 95 ? 17.731 -7.810 -14.329 1.00 92.12 95 TYR A N 1
ATOM 732 C CA . TYR A 1 95 ? 18.790 -6.830 -14.562 1.00 92.12 95 TYR A CA 1
ATOM 733 C C . TYR A 1 95 ? 18.429 -5.796 -15.637 1.00 92.12 95 TYR A C 1
ATOM 735 O O . TYR A 1 95 ? 18.800 -4.632 -15.510 1.00 92.12 95 TYR A O 1
ATOM 743 N N . GLU A 1 96 ? 17.667 -6.176 -16.664 1.00 92.19 96 GLU A N 1
ATOM 744 C CA . GLU A 1 96 ? 17.234 -5.234 -17.704 1.00 92.19 96 GLU A CA 1
ATOM 745 C C . GLU A 1 96 ? 16.344 -4.129 -17.120 1.00 92.19 96 GLU A C 1
ATOM 747 O O . GLU A 1 96 ? 16.593 -2.944 -17.347 1.00 92.19 96 GLU A O 1
ATOM 752 N N . ASN A 1 97 ? 15.402 -4.501 -16.251 1.00 91.06 97 ASN A N 1
ATOM 753 C CA . ASN A 1 97 ? 14.542 -3.563 -15.531 1.00 91.06 97 ASN A CA 1
ATOM 754 C C . ASN A 1 97 ? 15.311 -2.722 -14.498 1.00 91.06 97 ASN A C 1
ATOM 756 O O . ASN A 1 97 ? 14.833 -1.664 -14.104 1.00 91.06 97 ASN A O 1
ATOM 760 N N . TRP A 1 98 ? 16.504 -3.148 -14.066 1.00 94.06 98 TRP A N 1
ATOM 761 C CA . TRP A 1 98 ? 17.346 -2.402 -13.123 1.00 94.06 98 TRP A CA 1
ATOM 762 C C . TRP A 1 98 ? 18.090 -1.225 -13.767 1.00 94.06 98 TRP A C 1
ATOM 764 O O . TRP A 1 98 ? 18.303 -0.197 -13.119 1.00 94.06 98 TRP A O 1
ATOM 774 N N . LYS A 1 99 ? 18.483 -1.350 -15.042 1.00 94.44 99 LYS A N 1
ATOM 775 C CA . LYS A 1 99 ? 19.363 -0.380 -15.720 1.00 94.44 99 LYS A CA 1
ATOM 776 C C . LYS A 1 99 ? 18.790 1.037 -15.726 1.00 94.44 99 LYS A C 1
ATOM 778 O O . LYS A 1 99 ? 19.496 1.984 -15.378 1.00 94.44 99 LYS A O 1
ATOM 783 N N . ARG A 1 100 ? 17.515 1.185 -16.106 1.00 91.44 100 ARG A N 1
ATOM 784 C CA . ARG A 1 100 ? 16.850 2.496 -16.222 1.00 91.44 100 ARG A CA 1
ATOM 785 C C . ARG A 1 100 ? 16.684 3.191 -14.861 1.00 91.44 100 ARG A C 1
ATOM 787 O O . ARG A 1 100 ? 17.197 4.302 -14.734 1.00 91.44 100 ARG A O 1
ATOM 794 N N . PRO A 1 101 ? 16.088 2.562 -13.825 1.00 92.25 101 PRO A N 1
ATOM 795 C CA . PRO A 1 101 ? 16.024 3.151 -12.488 1.00 92.25 101 PRO A CA 1
ATOM 796 C C . PRO A 1 101 ? 17.399 3.479 -11.906 1.00 92.25 101 PRO A C 1
ATOM 798 O O . PRO A 1 101 ? 17.557 4.511 -11.256 1.00 92.25 101 PRO A O 1
ATOM 801 N N . LYS A 1 102 ? 18.423 2.645 -12.153 1.00 93.19 102 LYS A N 1
ATOM 802 C CA . LYS A 1 102 ? 19.776 2.934 -11.666 1.00 93.19 102 LYS A CA 1
ATOM 803 C C . LYS A 1 102 ? 20.371 4.172 -12.326 1.00 93.19 102 LYS A C 1
ATOM 805 O O . LYS A 1 102 ? 20.960 4.998 -11.632 1.00 93.19 102 LYS A O 1
ATOM 810 N N . LEU A 1 103 ? 20.226 4.300 -13.644 1.00 94.25 103 LEU A N 1
ATOM 811 C CA . LEU A 1 103 ? 20.676 5.488 -14.360 1.00 94.25 103 LEU A CA 1
ATOM 812 C C . LEU A 1 103 ? 19.949 6.731 -13.846 1.00 94.25 103 LEU A C 1
ATOM 814 O O . LEU A 1 103 ? 20.606 7.720 -13.548 1.00 94.25 103 LEU A O 1
ATOM 818 N N . GLN A 1 104 ? 18.629 6.651 -13.661 1.00 92.12 104 GLN A N 1
ATOM 819 C CA . GLN A 1 104 ? 17.843 7.744 -13.094 1.00 92.12 104 GLN A CA 1
ATOM 820 C C . GLN A 1 104 ? 18.333 8.128 -11.693 1.00 92.12 104 GLN A C 1
ATOM 822 O O . GLN A 1 104 ? 18.570 9.300 -11.441 1.00 92.12 104 GLN A O 1
ATOM 827 N N . GLN A 1 105 ? 18.574 7.158 -10.805 1.00 93.62 105 GLN A N 1
ATOM 828 C CA . GLN A 1 105 ? 19.143 7.420 -9.479 1.00 93.62 105 GLN A CA 1
ATOM 829 C C . GLN A 1 105 ? 20.480 8.175 -9.560 1.00 93.62 105 GLN A C 1
ATOM 831 O O . GLN A 1 105 ? 20.730 9.070 -8.752 1.00 93.62 105 GLN A O 1
ATOM 836 N N . LEU A 1 106 ? 21.349 7.797 -10.504 1.00 93.31 106 LEU A N 1
ATOM 837 C CA . LEU A 1 106 ? 22.650 8.438 -10.699 1.00 93.31 106 LEU A CA 1
ATOM 838 C C . LEU A 1 106 ? 22.510 9.864 -11.242 1.00 93.31 106 LEU A C 1
ATOM 840 O O . LEU A 1 106 ? 23.233 10.748 -10.795 1.00 93.31 106 LEU A O 1
ATOM 844 N N . THR A 1 107 ? 21.594 10.096 -12.183 1.00 95.62 107 THR A N 1
ATOM 845 C CA . THR A 1 107 ? 21.429 11.405 -12.828 1.00 95.62 107 THR A CA 1
ATOM 846 C C . THR A 1 107 ? 20.662 12.402 -11.967 1.00 95.62 107 THR A C 1
ATOM 848 O O . THR A 1 107 ? 20.989 13.584 -11.986 1.00 95.62 107 THR A O 1
ATOM 851 N N . THR A 1 108 ? 19.674 11.953 -11.188 1.00 93.62 108 THR A N 1
ATOM 852 C CA . THR A 1 108 ? 18.902 12.824 -10.286 1.00 93.62 108 THR A CA 1
ATOM 853 C C . THR A 1 108 ? 19.563 13.001 -8.923 1.00 93.62 108 THR A C 1
ATOM 855 O O . THR A 1 108 ? 19.135 13.848 -8.142 1.00 93.62 108 THR A O 1
ATOM 858 N N . GLY A 1 109 ? 20.573 12.187 -8.600 1.00 92.62 109 GLY A N 1
ATOM 859 C CA . GLY A 1 109 ? 21.224 12.199 -7.292 1.00 92.62 109 GLY A CA 1
ATOM 860 C C . GLY A 1 109 ? 20.347 11.661 -6.158 1.00 92.62 109 GLY A C 1
ATOM 861 O O . GLY A 1 109 ? 20.682 11.859 -4.992 1.00 92.62 109 GLY A O 1
ATOM 862 N N . SER A 1 110 ? 19.248 10.960 -6.465 1.00 89.56 110 SER A N 1
ATOM 863 C CA . SER A 1 110 ? 18.297 10.396 -5.489 1.00 89.56 110 SER A CA 1
ATOM 864 C C . SER A 1 110 ? 18.858 9.146 -4.788 1.00 89.56 110 SER A C 1
ATOM 866 O O . SER A 1 110 ? 18.293 8.052 -4.846 1.00 89.56 110 SER A O 1
ATOM 868 N N . SER A 1 111 ? 20.027 9.296 -4.169 1.00 89.75 111 SER A N 1
ATOM 869 C CA . SER A 1 111 ? 20.748 8.240 -3.461 1.00 89.75 111 SER A CA 1
ATOM 870 C C . SER A 1 111 ? 20.375 8.204 -1.981 1.00 89.75 111 SER A C 1
ATOM 872 O O . SER A 1 111 ? 20.139 9.235 -1.357 1.00 89.75 111 SER A O 1
ATOM 874 N N . LEU A 1 112 ? 20.349 7.000 -1.412 1.00 90.88 112 LEU A N 1
ATOM 875 C CA . LEU A 1 112 ? 20.091 6.790 0.010 1.00 90.88 112 LEU A CA 1
ATOM 876 C C . LEU A 1 112 ? 21.330 7.152 0.842 1.00 90.88 112 LEU A C 1
ATOM 878 O O . LEU A 1 112 ? 22.443 6.741 0.507 1.00 90.88 112 LEU A O 1
ATOM 882 N N . SER A 1 113 ? 21.135 7.872 1.949 1.00 91.69 113 SER A N 1
ATOM 883 C CA . SER A 1 113 ? 22.202 8.140 2.919 1.00 91.69 113 SER A CA 1
ATOM 884 C C . SER A 1 113 ? 22.761 6.828 3.498 1.00 91.69 113 SER A C 1
ATOM 886 O O . SER A 1 113 ? 21.979 5.945 3.865 1.00 91.69 113 SER A O 1
ATOM 888 N N . PRO A 1 114 ? 24.091 6.681 3.666 1.00 93.19 114 PRO A N 1
ATOM 889 C CA . PRO A 1 114 ? 24.678 5.500 4.304 1.00 93.19 114 PRO A CA 1
ATOM 890 C C . PRO A 1 114 ? 24.154 5.247 5.725 1.00 93.19 114 PRO A C 1
ATOM 892 O O . PRO A 1 114 ? 24.017 4.096 6.140 1.00 93.19 114 PRO A O 1
ATOM 895 N N . TYR A 1 115 ? 23.834 6.311 6.468 1.00 92.75 115 TYR A N 1
ATOM 896 C CA . TYR A 1 115 ? 23.274 6.199 7.815 1.00 92.75 115 TYR A CA 1
ATOM 897 C C . TYR A 1 115 ? 21.850 5.628 7.788 1.00 92.75 115 TYR A C 1
ATOM 899 O O . TYR A 1 115 ? 21.546 4.676 8.509 1.00 92.75 115 TYR A O 1
ATOM 907 N N . ASP A 1 116 ? 21.008 6.135 6.888 1.00 91.19 116 ASP A N 1
ATOM 908 C CA . ASP A 1 116 ? 19.640 5.646 6.700 1.00 91.19 116 ASP A CA 1
ATOM 909 C C . ASP A 1 116 ? 19.632 4.198 6.200 1.00 91.19 116 ASP A C 1
ATOM 911 O O . ASP A 1 116 ? 18.844 3.376 6.669 1.00 91.19 116 ASP A O 1
ATOM 915 N N . ALA A 1 117 ? 20.579 3.837 5.328 1.00 90.69 117 ALA A N 1
ATOM 916 C CA . ALA A 1 117 ? 20.786 2.458 4.895 1.00 90.69 117 ALA A CA 1
ATOM 917 C C . ALA A 1 117 ? 21.151 1.524 6.066 1.00 90.69 117 ALA A C 1
ATOM 919 O O . ALA A 1 117 ? 20.657 0.392 6.143 1.00 90.69 117 ALA A O 1
ATOM 920 N N . ALA A 1 118 ? 21.975 1.986 7.012 1.00 91.38 118 ALA A N 1
ATOM 921 C CA . ALA A 1 118 ? 22.308 1.223 8.214 1.00 91.38 118 ALA A CA 1
ATOM 922 C C . ALA A 1 118 ? 21.086 1.048 9.137 1.00 91.38 118 ALA A C 1
ATOM 924 O O . ALA A 1 118 ? 20.848 -0.054 9.644 1.00 91.38 118 ALA A O 1
ATOM 925 N N . LEU A 1 119 ? 20.272 2.097 9.314 1.00 90.94 119 LEU A N 1
ATOM 926 C CA . LEU A 1 119 ? 19.018 2.030 10.074 1.00 90.94 119 LEU A CA 1
ATOM 927 C C . LEU A 1 119 ? 18.004 1.078 9.431 1.00 90.94 119 LEU A C 1
ATOM 929 O O . LEU A 1 119 ? 17.407 0.258 10.134 1.00 90.94 119 LEU A O 1
ATOM 933 N N . LEU A 1 120 ? 17.861 1.136 8.106 1.00 88.75 120 LEU A N 1
ATOM 934 C CA . LEU A 1 120 ? 17.022 0.225 7.335 1.00 88.75 120 LEU A CA 1
ATOM 935 C C . LEU A 1 120 ? 17.474 -1.225 7.542 1.00 88.75 120 LEU A C 1
ATOM 937 O O . LEU A 1 120 ? 16.679 -2.073 7.945 1.00 88.75 120 LEU A O 1
ATOM 941 N N . THR A 1 121 ? 18.770 -1.498 7.373 1.00 90.38 121 THR A N 1
ATOM 942 C CA . THR A 1 121 ? 19.363 -2.832 7.572 1.00 90.38 121 THR A CA 1
ATOM 943 C C . THR A 1 121 ? 19.127 -3.359 8.987 1.00 90.38 121 THR A C 1
ATOM 945 O O . THR A 1 121 ? 18.813 -4.536 9.177 1.00 90.38 121 THR A O 1
ATOM 948 N N . ARG A 1 122 ? 19.219 -2.493 10.002 1.00 90.75 122 ARG A N 1
ATOM 949 C CA . ARG A 1 122 ? 18.886 -2.844 11.388 1.00 90.75 122 ARG A CA 1
ATOM 950 C C . ARG A 1 122 ? 17.410 -3.228 11.536 1.00 90.75 122 ARG A C 1
AT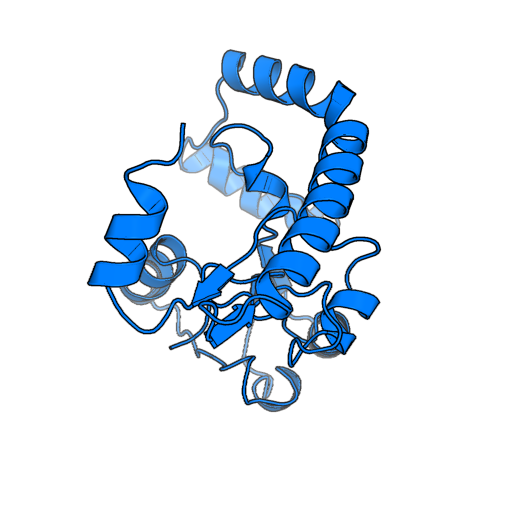OM 952 O O . ARG A 1 122 ? 17.117 -4.229 12.184 1.00 90.75 122 ARG A O 1
ATOM 959 N N . GLY A 1 123 ? 16.499 -2.464 10.930 1.00 88.69 123 GLY A N 1
ATOM 960 C CA . GLY A 1 123 ? 15.055 -2.719 10.966 1.00 88.69 123 GLY A CA 1
ATOM 961 C C . GLY A 1 123 ? 14.626 -3.989 10.221 1.00 88.69 123 GLY A C 1
ATOM 962 O O . GLY A 1 123 ? 13.671 -4.653 10.639 1.00 88.69 123 GLY A O 1
ATOM 963 N N . LEU A 1 124 ? 15.346 -4.364 9.159 1.00 89.25 124 LEU A N 1
ATOM 964 C CA . LEU A 1 124 ? 15.070 -5.565 8.364 1.00 89.25 124 LEU A CA 1
ATOM 965 C C . LEU A 1 124 ? 15.211 -6.859 9.175 1.00 89.25 124 LEU A C 1
ATOM 967 O O . LEU A 1 124 ? 14.414 -7.777 8.994 1.00 89.25 124 LEU A O 1
ATOM 971 N N . LYS A 1 125 ? 16.150 -6.916 10.129 1.00 91.69 125 LYS A N 1
ATOM 972 C CA . LYS A 1 125 ? 16.406 -8.114 10.954 1.00 91.69 125 LYS A CA 1
ATOM 973 C C . LYS A 1 125 ? 15.180 -8.599 11.734 1.00 91.69 125 LYS A C 1
ATOM 975 O O . LYS A 1 125 ? 15.055 -9.790 11.990 1.00 91.69 125 LYS A O 1
ATOM 980 N N . THR A 1 126 ? 14.280 -7.691 12.112 1.00 93.00 126 THR A N 1
ATOM 981 C CA . THR A 1 126 ? 13.057 -8.011 12.871 1.00 93.00 126 THR A CA 1
ATOM 982 C C . THR A 1 126 ? 11.781 -7.792 12.065 1.00 93.00 126 THR A C 1
ATOM 984 O O . THR A 1 126 ? 10.687 -7.897 12.619 1.00 93.00 126 THR A O 1
ATOM 987 N N . LEU A 1 127 ? 11.889 -7.488 10.765 1.00 87.44 127 LEU A N 1
ATOM 988 C CA . LEU A 1 127 ? 10.736 -7.163 9.926 1.00 87.44 127 LEU A CA 1
ATOM 989 C C . LEU A 1 127 ? 9.690 -8.278 9.952 1.00 87.44 127 LEU A C 1
ATOM 991 O O . LEU A 1 127 ? 8.531 -7.998 10.232 1.00 87.44 127 LEU A O 1
ATOM 995 N N . ALA A 1 128 ? 10.091 -9.532 9.735 1.00 88.88 128 ALA A N 1
ATOM 996 C CA . ALA A 1 128 ? 9.157 -10.658 9.692 1.00 88.88 128 ALA A CA 1
ATOM 997 C C . ALA A 1 128 ? 8.346 -10.810 10.994 1.00 88.88 128 ALA A C 1
ATOM 999 O O . ALA A 1 128 ? 7.136 -11.027 10.946 1.00 88.88 128 ALA A O 1
ATOM 1000 N N . LEU A 1 129 ? 8.994 -10.632 12.154 1.00 91.50 129 LEU A N 1
ATOM 1001 C CA . LEU A 1 129 ? 8.337 -10.702 13.463 1.00 91.50 129 LEU A CA 1
ATOM 1002 C C . LEU A 1 129 ? 7.334 -9.557 13.647 1.00 91.50 129 LEU A C 1
ATOM 1004 O O . LEU A 1 129 ? 6.199 -9.790 14.054 1.00 91.50 129 LEU A O 1
ATOM 1008 N N . ARG A 1 130 ? 7.732 -8.328 13.289 1.00 90.38 130 ARG A N 1
ATOM 1009 C CA . ARG A 1 130 ? 6.864 -7.144 13.379 1.00 90.38 130 ARG A CA 1
ATOM 1010 C C . ARG A 1 130 ? 5.675 -7.247 12.432 1.00 90.38 130 ARG A C 1
ATOM 1012 O O . ARG A 1 130 ? 4.557 -7.013 12.863 1.00 90.38 130 ARG A O 1
ATOM 1019 N N . MET A 1 131 ? 5.892 -7.649 11.179 1.00 87.00 131 MET A N 1
ATOM 1020 C CA . MET A 1 131 ? 4.817 -7.828 10.198 1.00 87.00 131 MET A CA 1
ATOM 1021 C C . MET A 1 131 ? 3.808 -8.883 10.644 1.00 87.00 131 MET A C 1
ATOM 1023 O O . MET A 1 131 ? 2.605 -8.663 10.524 1.00 87.00 131 MET A O 1
ATOM 1027 N N . LYS A 1 132 ? 4.290 -10.008 11.191 1.00 88.88 132 LYS A N 1
ATOM 1028 C CA . LYS A 1 132 ? 3.425 -11.054 11.740 1.00 88.88 132 LYS A CA 1
ATOM 1029 C C . LYS A 1 132 ? 2.528 -10.492 12.845 1.00 88.88 132 LYS A C 1
ATOM 1031 O O . LYS A 1 132 ? 1.312 -10.619 12.735 1.00 88.88 132 LYS A O 1
ATOM 1036 N N . GLN A 1 133 ? 3.125 -9.855 13.855 1.00 92.56 133 GLN A N 1
ATOM 1037 C CA . GLN A 1 133 ? 2.381 -9.319 14.996 1.00 92.56 133 GLN A CA 1
ATOM 1038 C C . GLN A 1 133 ? 1.431 -8.188 14.586 1.00 92.56 133 GLN A C 1
ATOM 1040 O O . GLN A 1 133 ? 0.301 -8.141 15.056 1.00 92.56 133 GLN A O 1
ATOM 1045 N N . LEU A 1 134 ? 1.866 -7.289 13.696 1.00 91.44 134 LEU A N 1
ATOM 1046 C CA . LEU A 1 134 ? 1.043 -6.183 13.201 1.00 91.44 134 LEU A CA 1
ATOM 1047 C C . LEU A 1 134 ? -0.198 -6.692 12.474 1.00 91.44 134 LEU A C 1
ATOM 1049 O O . LEU A 1 134 ? -1.286 -6.192 12.726 1.00 91.44 134 LEU A O 1
ATOM 1053 N N . SER A 1 135 ? -0.042 -7.692 11.607 1.00 90.25 135 SER A N 1
ATOM 1054 C CA . SER A 1 135 ? -1.167 -8.289 10.887 1.00 90.25 135 SER A CA 1
ATOM 1055 C C . SER A 1 135 ? -2.137 -9.013 11.829 1.00 90.25 135 SER A C 1
ATOM 1057 O O . SER A 1 135 ? -3.348 -8.855 11.709 1.00 90.25 135 SER A O 1
ATOM 1059 N N . GLU A 1 136 ? -1.615 -9.772 12.800 1.00 92.81 136 GLU A N 1
ATOM 1060 C CA . GLU A 1 136 ? -2.430 -10.490 13.792 1.00 92.81 136 GLU A CA 1
ATOM 1061 C C . GLU A 1 136 ? -3.228 -9.522 14.679 1.00 92.81 136 GLU A C 1
ATOM 1063 O O . GLU A 1 136 ? -4.447 -9.659 14.785 1.00 92.81 136 GLU A O 1
ATOM 1068 N N . ASN A 1 137 ? -2.572 -8.490 15.221 1.00 95.25 137 ASN A N 1
ATOM 1069 C CA . ASN A 1 137 ? -3.229 -7.449 16.014 1.00 95.25 137 ASN A CA 1
ATOM 1070 C C . ASN A 1 137 ? -4.259 -6.679 15.189 1.00 95.25 137 ASN A C 1
ATOM 1072 O O . ASN A 1 137 ? -5.356 -6.401 15.666 1.00 95.25 137 ASN A O 1
ATOM 1076 N N . ALA A 1 138 ? -3.908 -6.315 13.952 1.00 93.94 138 ALA A N 1
ATOM 1077 C CA . ALA A 1 138 ? -4.797 -5.535 13.110 1.00 93.94 138 ALA A CA 1
ATOM 1078 C C . ALA A 1 138 ? -6.074 -6.309 12.772 1.00 93.94 138 ALA A C 1
ATOM 1080 O O . ALA A 1 138 ? -7.155 -5.731 12.799 1.00 93.94 138 ALA A O 1
ATOM 1081 N N . LEU A 1 139 ? -5.978 -7.617 12.528 1.00 93.88 139 LEU A N 1
ATOM 1082 C CA . LEU A 1 139 ? -7.153 -8.452 12.301 1.00 93.88 139 LEU A CA 1
ATOM 1083 C C . LEU A 1 139 ? -8.063 -8.524 13.538 1.00 93.88 139 LEU A C 1
ATOM 1085 O O . LEU A 1 139 ? -9.283 -8.465 13.398 1.00 93.88 139 LEU A O 1
ATOM 1089 N N . GLU A 1 140 ? -7.493 -8.651 14.737 1.00 96.12 140 GLU A N 1
ATOM 1090 C CA . GLU A 1 140 ? -8.266 -8.668 15.985 1.00 96.12 140 GLU A CA 1
ATOM 1091 C C . GLU A 1 140 ? -8.976 -7.328 16.226 1.00 96.12 140 GLU A C 1
ATOM 1093 O O . GLU A 1 140 ? -10.181 -7.298 16.481 1.00 96.12 140 GLU A O 1
ATOM 1098 N N . ILE A 1 141 ? -8.259 -6.216 16.046 1.00 96.38 141 ILE A N 1
ATOM 1099 C CA . ILE A 1 141 ? -8.815 -4.864 16.166 1.00 96.38 141 ILE A CA 1
ATOM 1100 C C . ILE A 1 141 ? -9.894 -4.625 15.105 1.00 96.38 141 ILE A C 1
ATOM 1102 O O . ILE A 1 141 ? -10.950 -4.091 15.426 1.00 96.38 141 ILE A O 1
ATOM 1106 N N . ALA A 1 142 ? -9.671 -5.043 13.857 1.00 95.94 142 ALA A N 1
ATOM 1107 C CA . ALA A 1 142 ? -10.637 -4.871 12.776 1.00 95.94 142 ALA A CA 1
ATOM 1108 C C . ALA A 1 142 ? -11.953 -5.607 13.076 1.00 95.94 142 ALA A C 1
ATOM 1110 O O . ALA A 1 142 ? -13.019 -5.022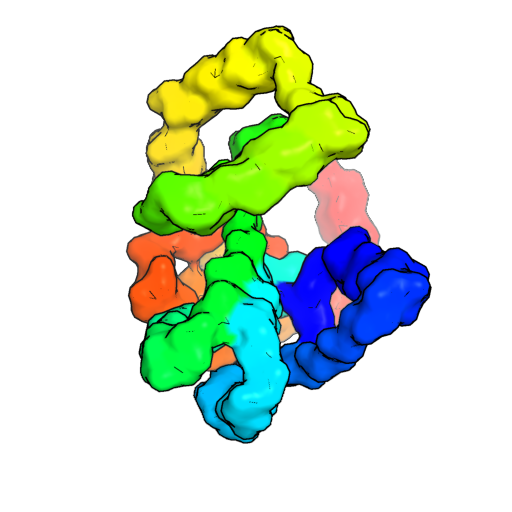 12.915 1.00 95.94 142 ALA A O 1
ATOM 1111 N N . LYS A 1 143 ? -11.885 -6.841 13.597 1.00 96.19 143 LYS A N 1
ATOM 1112 C CA . LYS A 1 143 ? -13.071 -7.600 14.037 1.00 96.19 143 LYS A CA 1
ATOM 1113 C C . LYS A 1 143 ? -13.791 -6.930 15.205 1.00 96.19 143 LYS A C 1
ATOM 1115 O O . LYS A 1 143 ? -15.018 -6.862 15.218 1.00 96.19 143 LYS A O 1
ATOM 1120 N N . PHE A 1 144 ? -13.039 -6.422 16.182 1.00 97.12 144 PHE A N 1
ATOM 1121 C CA . PHE A 1 144 ? -13.616 -5.671 17.295 1.00 97.12 144 PHE A CA 1
ATOM 1122 C C . PHE A 1 144 ? -14.368 -4.431 16.793 1.00 97.12 144 PHE A C 1
ATOM 1124 O O . PHE A 1 144 ? -15.527 -4.232 17.155 1.00 97.12 144 PHE A O 1
ATOM 1131 N N . LEU A 1 145 ? -13.737 -3.637 15.923 1.00 96.38 145 LEU A N 1
ATOM 1132 C CA . LEU A 1 145 ? -14.332 -2.435 15.342 1.00 96.38 145 LEU A CA 1
ATOM 1133 C C . LEU A 1 145 ? -15.571 -2.760 14.505 1.00 96.38 145 LEU A C 1
ATOM 1135 O O . LEU A 1 145 ? -16.569 -2.061 14.629 1.00 96.38 145 LEU A O 1
ATOM 1139 N N . GLU A 1 146 ? -15.542 -3.836 13.717 1.00 95.62 146 GLU A N 1
ATOM 1140 C CA . GLU A 1 146 ? -16.676 -4.271 12.892 1.00 95.62 146 GLU A CA 1
ATOM 1141 C C . GLU A 1 146 ? -17.904 -4.629 13.742 1.00 95.62 146 GLU A C 1
ATOM 1143 O O . GLU A 1 146 ? -19.036 -4.354 13.355 1.00 95.62 146 GLU A O 1
ATOM 1148 N N . SER A 1 147 ? -17.690 -5.178 14.941 1.00 95.56 147 SER A N 1
ATOM 1149 C CA . SER A 1 147 ? -18.772 -5.497 15.881 1.00 95.56 147 SER A CA 1
ATOM 1150 C C . SER A 1 147 ? -19.285 -4.300 16.698 1.00 95.56 147 SER A C 1
ATOM 1152 O O . SER A 1 147 ? -20.276 -4.417 17.424 1.00 95.56 147 SER A O 1
ATOM 1154 N N . HIS A 1 148 ? -18.611 -3.149 16.640 1.00 96.44 148 HIS A N 1
ATOM 1155 C CA . HIS A 1 148 ? -18.849 -2.049 17.566 1.00 96.44 148 HIS A CA 1
ATOM 1156 C C . HIS A 1 148 ? -19.941 -1.088 17.066 1.00 96.44 148 HIS A C 1
ATOM 1158 O O . HIS A 1 148 ? -19.799 -0.450 16.032 1.00 96.44 148 HIS A O 1
ATOM 1164 N N . LEU A 1 149 ? -20.987 -0.861 17.872 1.00 94.88 149 LEU A N 1
ATOM 1165 C CA . LEU A 1 149 ? -22.186 -0.080 17.496 1.00 94.88 149 LEU A CA 1
ATOM 1166 C C . LEU A 1 149 ? -21.935 1.364 17.025 1.00 94.88 149 LEU A C 1
ATOM 1168 O O . LEU A 1 149 ? -22.770 1.941 16.336 1.00 94.88 149 LEU A O 1
ATOM 1172 N N . LYS A 1 150 ? -20.826 1.985 17.444 1.00 94.56 150 LYS A N 1
ATOM 1173 C CA . LYS A 1 150 ? -20.460 3.357 17.029 1.00 94.56 150 LYS A CA 1
ATOM 1174 C C . LYS A 1 150 ? -19.612 3.410 15.754 1.00 94.56 150 LYS A C 1
ATOM 1176 O O . LYS A 1 150 ? -19.269 4.502 15.311 1.00 94.56 150 LYS A O 1
ATOM 1181 N N . VAL A 1 151 ? -19.234 2.256 15.211 1.00 95.94 151 VAL A N 1
ATOM 1182 C CA . VAL A 1 151 ? -18.498 2.136 13.954 1.00 95.94 151 VAL A CA 1
ATOM 1183 C C . VAL A 1 151 ? -19.508 1.811 12.863 1.00 95.94 151 VAL A C 1
ATOM 1185 O O . VAL A 1 151 ? -20.338 0.924 13.015 1.00 95.94 151 VAL A O 1
ATOM 1188 N N . THR A 1 152 ? -19.478 2.582 11.783 1.00 93.88 152 THR A N 1
ATOM 1189 C CA . THR A 1 152 ? -20.420 2.433 10.665 1.00 93.88 152 THR A CA 1
ATOM 1190 C C . THR A 1 152 ? -19.907 1.431 9.638 1.00 93.88 152 THR A C 1
ATOM 1192 O O . THR A 1 152 ? -20.673 0.624 9.124 1.00 93.88 152 THR A O 1
ATOM 1195 N N . CYS A 1 153 ? -18.607 1.479 9.347 1.00 92.44 153 CYS A N 1
ATOM 1196 C CA . CYS A 1 153 ? -17.957 0.623 8.364 1.00 92.44 153 CYS A CA 1
ATOM 1197 C C . CYS A 1 153 ? -16.487 0.417 8.746 1.00 92.44 153 CYS A C 1
ATOM 1199 O O . CYS A 1 153 ? -15.866 1.326 9.303 1.00 92.44 153 CYS A O 1
ATOM 1201 N N . VAL A 1 154 ? -15.933 -0.755 8.430 1.00 94.69 154 VAL A N 1
ATOM 1202 C CA . VAL A 1 154 ? -14.506 -1.069 8.571 1.00 94.69 154 VAL A CA 1
ATOM 1203 C C . VAL A 1 154 ? -13.971 -1.531 7.221 1.00 94.69 154 VAL A C 1
ATOM 1205 O O . VAL A 1 154 ? -14.426 -2.523 6.660 1.00 94.69 154 VAL A O 1
ATOM 1208 N N . TYR A 1 155 ? -12.952 -0.839 6.731 1.00 92.56 155 TYR A N 1
ATOM 1209 C CA . TYR A 1 155 ? -12.198 -1.195 5.542 1.00 92.56 155 TYR A CA 1
ATOM 1210 C C . TYR A 1 155 ? -10.894 -1.862 5.975 1.00 92.56 155 TYR A C 1
ATOM 1212 O O . TYR A 1 155 ? -9.920 -1.217 6.378 1.00 92.56 155 TYR A O 1
ATOM 1220 N N . TYR A 1 156 ? -10.883 -3.191 5.919 1.00 93.12 156 TYR A N 1
ATOM 1221 C CA . TYR A 1 156 ? -9.688 -3.986 6.160 1.00 93.12 156 TYR A CA 1
ATOM 1222 C C . TYR A 1 156 ? -9.642 -5.183 5.205 1.00 93.12 156 TYR A C 1
ATOM 1224 O O . TYR A 1 156 ? -10.504 -6.054 5.313 1.00 93.12 156 TYR A O 1
ATOM 1232 N N . PRO A 1 157 ? -8.624 -5.311 4.330 1.00 90.94 157 PRO A N 1
ATOM 1233 C CA . PRO A 1 157 ? -8.558 -6.399 3.348 1.00 90.94 157 PRO A CA 1
ATOM 1234 C C . PRO A 1 157 ? -8.559 -7.812 3.948 1.00 90.94 157 PRO A C 1
ATOM 1236 O O . PRO A 1 157 ? -8.839 -8.783 3.250 1.00 90.94 157 PRO A O 1
ATOM 1239 N N . GLY A 1 158 ? -8.240 -7.944 5.240 1.00 90.44 158 GLY A N 1
ATOM 1240 C CA . GLY A 1 158 ? -8.280 -9.215 5.960 1.00 90.44 158 GLY A CA 1
ATOM 1241 C C . GLY A 1 158 ? -9.665 -9.630 6.470 1.00 90.44 158 GLY A C 1
ATOM 1242 O O . GLY A 1 158 ? -9.794 -10.771 6.905 1.00 90.44 158 GLY A O 1
ATOM 1243 N N . LEU A 1 159 ? -10.674 -8.750 6.438 1.00 93.19 159 LEU A N 1
ATOM 1244 C CA . LEU A 1 159 ? -12.060 -9.082 6.792 1.00 93.19 159 LEU A CA 1
ATOM 1245 C C . LEU A 1 159 ? -12.814 -9.624 5.574 1.00 93.19 159 LEU A C 1
ATOM 1247 O O . LEU A 1 159 ? -12.637 -9.130 4.463 1.00 93.19 159 LEU A O 1
ATOM 1251 N N . GLU A 1 160 ? -13.700 -10.597 5.796 1.00 92.12 160 GLU A N 1
ATOM 1252 C CA . GLU A 1 160 ? -14.558 -11.163 4.741 1.00 92.12 160 GLU A CA 1
ATOM 1253 C C . GLU A 1 160 ? -15.586 -10.154 4.208 1.00 92.12 160 GLU A C 1
ATOM 1255 O O . GLU A 1 160 ? -16.032 -10.276 3.069 1.00 92.12 160 GLU A O 1
ATOM 1260 N N . SER A 1 161 ? -15.931 -9.143 5.009 1.00 92.19 161 SER A N 1
ATOM 1261 C CA . SER A 1 161 ? -16.812 -8.032 4.631 1.00 92.19 161 SER A CA 1
ATOM 1262 C C . SER A 1 161 ? -16.189 -7.078 3.611 1.00 92.19 161 SER A C 1
ATOM 1264 O O . SER A 1 161 ? -16.912 -6.323 2.960 1.00 92.19 161 SER A O 1
ATOM 1266 N N . HIS A 1 162 ? -14.863 -7.103 3.439 1.00 91.44 162 HIS A N 1
ATOM 1267 C CA . HIS A 1 162 ? -14.183 -6.214 2.510 1.00 91.44 162 HIS A CA 1
ATOM 1268 C C . HIS A 1 162 ? -14.528 -6.577 1.053 1.00 91.44 162 HIS A C 1
ATOM 1270 O O . HIS A 1 162 ? -14.312 -7.727 0.654 1.00 91.44 162 HIS A O 1
ATOM 1276 N N . PRO A 1 163 ? -14.969 -5.623 0.205 1.00 89.06 163 PRO A N 1
ATOM 1277 C CA . PRO A 1 163 ? -15.430 -5.918 -1.157 1.00 89.06 163 PRO A CA 1
ATOM 1278 C C . PRO A 1 163 ? -14.414 -6.693 -2.007 1.00 89.06 163 PRO A C 1
ATOM 1280 O O . PRO A 1 163 ? -14.773 -7.614 -2.739 1.00 89.06 163 PRO A O 1
ATOM 1283 N N . GLN A 1 164 ? -13.125 -6.366 -1.871 1.00 89.00 164 GLN A N 1
ATOM 1284 C CA . GLN A 1 164 ? -12.026 -7.046 -2.567 1.00 89.00 164 GLN A CA 1
ATOM 1285 C C . GLN A 1 164 ? -11.264 -8.073 -1.704 1.00 89.00 164 GLN A C 1
ATOM 1287 O O . GLN A 1 164 ? -10.104 -8.373 -1.992 1.00 89.00 164 GLN A O 1
ATOM 1292 N N . HIS A 1 165 ? -11.880 -8.642 -0.655 1.00 90.19 165 HIS A N 1
ATOM 1293 C CA . HIS A 1 165 ? -11.233 -9.650 0.207 1.00 90.19 165 HIS A CA 1
ATOM 1294 C C . HIS A 1 165 ? -10.642 -10.822 -0.594 1.00 90.19 165 HIS A C 1
ATOM 1296 O O . HIS A 1 165 ? -9.541 -11.296 -0.307 1.00 90.19 165 HIS A O 1
ATOM 1302 N N . LYS A 1 166 ? -11.342 -11.254 -1.654 1.00 90.00 166 LYS A N 1
ATOM 1303 C CA . LYS A 1 166 ? -10.871 -12.303 -2.568 1.00 90.00 166 LYS A CA 1
ATOM 1304 C C . LYS A 1 166 ? -9.494 -11.972 -3.158 1.00 90.00 166 LYS A C 1
ATOM 1306 O O . LYS A 1 166 ? -8.583 -12.788 -3.050 1.00 90.00 166 LYS A O 1
ATOM 1311 N N . TYR A 1 167 ? -9.335 -10.786 -3.747 1.00 87.50 167 TYR A N 1
ATOM 1312 C CA . TYR A 1 167 ? -8.074 -10.375 -4.371 1.00 87.50 167 TYR A CA 1
ATOM 1313 C C . TYR A 1 167 ? -6.963 -10.202 -3.333 1.00 87.50 167 TYR A C 1
ATOM 1315 O O . TYR A 1 167 ? -5.826 -10.604 -3.570 1.00 87.50 167 TYR A O 1
ATOM 1323 N N . ALA A 1 168 ? -7.300 -9.697 -2.143 1.00 87.25 168 ALA A N 1
ATOM 1324 C CA . ALA A 1 168 ? -6.353 -9.595 -1.037 1.00 87.25 168 ALA A CA 1
ATOM 1325 C C .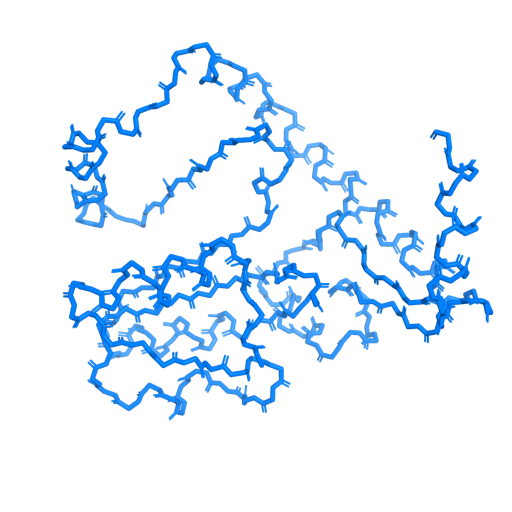 ALA A 1 168 ? -5.811 -10.965 -0.603 1.00 87.25 168 ALA A C 1
ATOM 1327 O O . ALA A 1 168 ? -4.606 -11.112 -0.409 1.00 87.25 168 ALA A O 1
ATOM 1328 N N . LYS A 1 169 ? -6.684 -11.974 -0.501 1.00 88.81 169 LYS A N 1
ATOM 1329 C CA . LYS A 1 169 ? -6.322 -13.348 -0.125 1.00 88.81 169 LYS A CA 1
ATOM 1330 C C . LYS A 1 169 ? -5.480 -14.057 -1.189 1.00 88.81 169 LYS A C 1
ATOM 1332 O O . LYS A 1 169 ? -4.631 -14.873 -0.846 1.00 88.81 169 LYS A O 1
ATOM 1337 N N . GLU A 1 170 ? -5.714 -13.760 -2.465 1.00 87.12 170 GLU A N 1
ATOM 1338 C CA . GLU A 1 170 ? -4.919 -14.300 -3.574 1.00 87.12 170 GLU A CA 1
ATOM 1339 C C . GLU A 1 170 ? -3.532 -13.646 -3.661 1.00 87.12 170 GLU A C 1
ATOM 1341 O O . GLU A 1 170 ? -2.543 -14.330 -3.923 1.00 87.12 170 GLU A O 1
ATOM 1346 N N . ALA A 1 171 ? -3.443 -12.334 -3.424 1.00 81.56 171 ALA A N 1
ATOM 1347 C CA . ALA A 1 171 ? -2.198 -11.578 -3.549 1.00 81.56 171 ALA A CA 1
ATOM 1348 C C . ALA A 1 171 ? -1.305 -11.628 -2.294 1.00 81.56 171 ALA A C 1
ATOM 1350 O O . ALA A 1 171 ? -0.098 -11.400 -2.396 1.00 81.56 171 ALA A O 1
ATOM 1351 N N . MET A 1 172 ? -1.866 -11.879 -1.104 1.00 83.44 172 MET A N 1
ATOM 1352 C CA . MET A 1 172 ? -1.151 -11.750 0.171 1.00 83.44 172 MET A CA 1
ATOM 1353 C C . MET A 1 172 ? -1.461 -12.898 1.142 1.00 83.44 172 MET A C 1
ATOM 1355 O O . MET A 1 172 ? -2.612 -13.223 1.408 1.00 83.44 172 MET A O 1
ATOM 1359 N N . ASN A 1 173 ? -0.417 -13.448 1.776 1.00 79.94 173 ASN A N 1
ATOM 1360 C CA . ASN A 1 173 ? -0.566 -14.483 2.814 1.00 79.94 173 ASN A CA 1
ATOM 1361 C C . ASN A 1 173 ? -1.178 -13.948 4.120 1.00 79.94 173 ASN A C 1
ATOM 1363 O O . ASN A 1 173 ? -1.811 -14.688 4.869 1.00 79.94 173 ASN A O 1
ATOM 1367 N N . LYS A 1 174 ? -0.913 -12.678 4.435 1.00 78.50 174 LYS A N 1
ATOM 1368 C CA . LYS A 1 174 ? -1.390 -11.972 5.626 1.00 78.50 174 LYS A CA 1
ATOM 1369 C C . LYS A 1 174 ? -1.668 -10.518 5.259 1.00 78.50 174 LYS A C 1
ATOM 1371 O O . LYS A 1 174 ? -0.921 -9.938 4.473 1.00 78.50 174 LYS A O 1
ATOM 1376 N N . SER A 1 175 ? -2.731 -9.951 5.823 1.00 76.38 175 SER A N 1
ATOM 1377 C CA . SER A 1 175 ? -3.144 -8.569 5.549 1.00 76.38 175 SER A CA 1
ATOM 1378 C C . SER A 1 175 ? -2.207 -7.551 6.220 1.00 76.38 175 SER A C 1
ATOM 1380 O O . SER A 1 175 ? -1.339 -7.913 7.019 1.00 76.38 175 SER A O 1
ATOM 1382 N N . SER A 1 176 ? -2.360 -6.270 5.887 1.00 80.62 176 SER A N 1
ATOM 1383 C CA . SER A 1 176 ? -1.540 -5.178 6.419 1.00 80.62 176 SER A CA 1
ATOM 1384 C C . SER A 1 176 ? -1.810 -4.894 7.905 1.00 80.62 176 SER A C 1
ATOM 1386 O O . SER A 1 176 ? -2.727 -5.442 8.514 1.00 80.62 176 SER A O 1
ATOM 1388 N N . GLY A 1 177 ? -1.000 -4.013 8.497 1.00 85.75 177 GLY A N 1
ATOM 1389 C CA . GLY A 1 177 ? -1.268 -3.441 9.821 1.00 85.75 177 GLY A CA 1
ATOM 1390 C C . GLY A 1 177 ? -2.158 -2.190 9.792 1.00 85.75 177 GLY A C 1
ATOM 1391 O O . GLY A 1 177 ? -2.339 -1.565 10.829 1.00 85.75 177 GLY A O 1
ATOM 1392 N N . MET A 1 178 ? -2.650 -1.780 8.618 1.00 87.06 178 MET A N 1
ATOM 1393 C CA . MET A 1 178 ? -3.440 -0.559 8.445 1.00 87.06 178 MET A CA 1
ATOM 1394 C C . MET A 1 178 ? -4.925 -0.908 8.444 1.00 87.06 178 MET A C 1
ATOM 1396 O O . MET A 1 178 ? -5.343 -1.803 7.713 1.00 87.06 178 MET A O 1
ATOM 1400 N N . ILE A 1 179 ? -5.704 -0.194 9.252 1.00 91.06 179 ILE A N 1
ATOM 1401 C CA . ILE A 1 179 ? -7.157 -0.336 9.358 1.00 91.06 179 ILE A CA 1
ATOM 1402 C C . ILE A 1 179 ? -7.755 1.042 9.126 1.00 91.06 179 ILE A C 1
ATOM 1404 O O . ILE A 1 179 ? -7.291 2.019 9.716 1.00 91.06 179 ILE A O 1
ATOM 1408 N N . VAL A 1 180 ? -8.796 1.107 8.307 1.00 92.75 180 VAL A N 1
ATOM 1409 C CA . VAL A 1 180 ? -9.586 2.322 8.114 1.00 92.75 180 VAL A CA 1
ATOM 1410 C C . VAL A 1 180 ? -11.017 2.014 8.517 1.00 92.75 180 VAL A C 1
ATOM 1412 O O . VAL A 1 180 ? -11.524 0.935 8.236 1.00 92.75 180 VAL A O 1
ATOM 1415 N N . PHE A 1 181 ? -11.664 2.923 9.236 1.00 94.69 181 PHE A N 1
ATOM 1416 C CA . PHE A 1 181 ? -13.041 2.740 9.682 1.00 94.69 181 PHE A CA 1
ATOM 1417 C C . PHE A 1 181 ? -13.740 4.086 9.836 1.00 94.69 181 PHE A C 1
ATOM 1419 O O . PHE A 1 181 ? -13.103 5.118 10.048 1.00 94.69 181 PHE A O 1
ATOM 1426 N N . GLU A 1 182 ? -15.063 4.062 9.736 1.00 94.69 182 GLU A N 1
ATOM 1427 C CA . GLU A 1 182 ? -15.913 5.245 9.806 1.00 94.69 182 GLU A CA 1
ATOM 1428 C C . GLU A 1 182 ? -16.696 5.289 11.118 1.00 94.69 182 GLU A C 1
ATOM 1430 O O . GLU A 1 182 ? -17.224 4.280 11.584 1.00 94.69 182 GLU A O 1
ATOM 1435 N N . VAL A 1 183 ? -16.821 6.487 11.692 1.00 95.56 183 VAL A N 1
ATOM 1436 C CA . VAL A 1 183 ? -17.586 6.757 12.928 1.00 95.56 183 VAL A CA 1
ATOM 1437 C C . VAL A 1 183 ? -18.755 7.726 12.699 1.00 95.56 183 VAL A C 1
ATOM 1439 O O . VAL A 1 183 ? -19.237 8.392 13.620 1.00 95.56 183 VAL A O 1
ATOM 1442 N N . GLY A 1 184 ? -19.193 7.833 11.444 1.00 93.75 184 GLY A N 1
ATOM 1443 C CA . GLY A 1 184 ? -20.369 8.586 11.003 1.00 93.75 184 GLY A CA 1
ATOM 1444 C C . GLY A 1 184 ? -20.205 10.108 10.909 1.00 93.75 184 GLY A C 1
ATOM 1445 O O . GLY A 1 184 ? -20.828 10.715 10.043 1.00 93.75 184 GLY A O 1
ATOM 1446 N N . SER A 1 185 ? -19.383 10.748 11.751 1.00 94.88 185 SER A N 1
ATOM 1447 C CA . SER A 1 185 ? -19.157 12.203 11.688 1.00 94.88 185 SER A CA 1
ATOM 1448 C C . SER A 1 185 ? -17.738 12.619 12.080 1.00 94.88 185 SER A C 1
ATOM 1450 O O . SER A 1 185 ? -17.026 11.895 12.783 1.00 94.88 185 SER A O 1
ATOM 1452 N N . ALA A 1 186 ? -17.335 13.817 11.647 1.00 94.44 186 ALA A N 1
ATOM 1453 C CA . ALA A 1 186 ? -16.042 14.403 11.990 1.00 94.44 186 ALA A CA 1
ATOM 1454 C C . ALA A 1 186 ? -15.913 14.659 13.501 1.00 94.44 186 ALA A C 1
ATOM 1456 O O . ALA A 1 186 ? -14.867 14.393 14.085 1.00 94.44 186 ALA A O 1
ATOM 1457 N N . GLU A 1 187 ? -16.984 15.101 14.163 1.00 96.06 187 GLU A N 1
ATOM 1458 C CA . GLU A 1 187 ? -17.000 15.334 15.610 1.00 96.06 187 GLU A CA 1
ATOM 1459 C C . GLU A 1 187 ? -16.769 14.038 16.390 1.00 96.06 187 GLU A C 1
ATOM 1461 O O . GLU A 1 187 ? -16.052 14.038 17.391 1.00 96.06 187 GLU A O 1
ATOM 1466 N N . ASN A 1 188 ? -17.357 12.925 15.938 1.00 95.00 188 ASN A N 1
ATOM 1467 C CA . ASN A 1 188 ? -17.124 11.615 16.542 1.00 95.00 188 ASN A CA 1
ATOM 1468 C C . ASN A 1 188 ? -15.680 11.152 16.331 1.00 95.00 188 ASN A C 1
ATOM 1470 O O . ASN A 1 188 ? -15.088 10.597 17.254 1.00 95.00 188 ASN A O 1
ATOM 1474 N N . ALA A 1 189 ? -15.109 11.401 15.148 1.00 94.38 189 ALA A N 1
ATOM 1475 C CA . ALA A 1 189 ? -13.718 11.068 14.855 1.00 94.38 189 ALA A CA 1
ATOM 1476 C C . ALA A 1 189 ? -12.750 11.855 15.751 1.00 94.38 189 ALA A C 1
ATOM 1478 O O . ALA A 1 189 ? -11.854 11.263 16.346 1.00 94.38 189 ALA A O 1
ATOM 1479 N N . ILE A 1 190 ? -12.978 13.159 15.928 1.00 95.25 190 ILE A N 1
ATOM 1480 C CA . ILE A 1 190 ? -12.178 14.008 16.824 1.00 95.25 190 ILE A CA 1
ATOM 1481 C C . ILE A 1 190 ? -12.272 13.499 18.267 1.00 95.25 190 ILE A C 1
ATOM 1483 O O . ILE A 1 190 ? -11.248 13.209 18.881 1.00 95.25 190 ILE A O 1
ATOM 1487 N N . LYS A 1 191 ? -13.492 13.279 18.778 1.00 95.00 191 LYS A N 1
ATOM 1488 C CA . LYS A 1 191 ? -13.719 12.747 20.135 1.00 95.00 191 LYS A CA 1
ATOM 1489 C C . LYS A 1 191 ? -13.092 11.374 20.364 1.00 95.00 191 LYS A C 1
ATOM 1491 O O . LYS A 1 191 ? -12.792 11.035 21.505 1.00 95.00 191 LYS A O 1
ATOM 1496 N N . LEU A 1 192 ? -12.962 10.564 19.312 1.00 93.75 192 LEU A N 1
ATOM 1497 C CA . LEU A 1 192 ? -12.305 9.265 19.385 1.00 93.75 192 LEU A CA 1
ATOM 1498 C C . LEU A 1 192 ? -10.786 9.410 19.473 1.00 93.75 192 LEU A C 1
ATOM 1500 O O . LEU A 1 192 ? -10.171 8.692 20.253 1.00 93.75 192 LEU A O 1
ATOM 1504 N N . VAL A 1 193 ? -10.196 10.299 18.669 1.00 94.50 193 VAL A N 1
ATOM 1505 C CA . VAL A 1 193 ? -8.738 10.430 18.530 1.00 94.50 193 VAL A CA 1
ATOM 1506 C C . VAL A 1 193 ? -8.113 11.225 19.678 1.00 94.50 193 VAL A C 1
ATOM 1508 O O . VAL A 1 193 ? -7.062 10.831 20.170 1.00 94.50 193 VAL A O 1
ATOM 1511 N N . GLU A 1 194 ? -8.754 12.299 20.144 1.00 95.12 194 GLU A N 1
ATOM 1512 C CA . GLU A 1 194 ? -8.241 13.162 21.223 1.00 95.12 194 GLU A CA 1
ATOM 1513 C C . GLU A 1 194 ? -7.832 12.437 22.524 1.00 95.12 194 GLU A C 1
ATOM 1515 O O . GLU A 1 194 ? -6.798 12.793 23.089 1.00 95.12 194 GLU A O 1
ATOM 1520 N N . PRO A 1 195 ? -8.585 11.444 23.042 1.00 95.44 195 PRO A N 1
ATOM 1521 C CA . PRO A 1 195 ? -8.226 10.751 24.278 1.00 95.44 195 PRO A CA 1
ATOM 1522 C C . PRO A 1 195 ? -7.235 9.589 24.091 1.00 95.44 195 PRO A C 1
ATOM 1524 O O . PRO A 1 195 ? -6.860 8.967 25.091 1.00 95.44 195 PRO A O 1
ATOM 1527 N N . LEU A 1 196 ? -6.846 9.244 22.856 1.00 91.50 196 LEU A N 1
ATOM 1528 C CA . LEU A 1 196 ? -5.876 8.172 22.616 1.00 91.50 196 LEU A CA 1
ATOM 1529 C C . LEU A 1 196 ? -4.509 8.575 23.188 1.00 91.50 196 LEU A C 1
ATOM 1531 O O . LEU A 1 196 ? -4.054 9.702 22.999 1.00 91.50 196 LEU A O 1
ATOM 1535 N N . LYS A 1 197 ? -3.880 7.650 23.921 1.00 77.38 197 LYS A N 1
ATOM 1536 C CA . LYS A 1 197 ? -2.589 7.848 24.595 1.00 77.38 197 LYS A CA 1
ATOM 1537 C C . LYS A 1 197 ? -1.429 7.302 23.780 1.00 77.38 197 LYS A C 1
ATOM 1539 O O . LYS A 1 197 ? -1.609 6.221 23.178 1.00 77.38 197 LYS A O 1
#

Organism: NCBI:txid1611254